Protein AF-A0A913X0H5-F1 (afdb_monomer)

Solvent-accessible surface area (backbone atoms only — not comparable to full-atom values): 12887 Å² total; per-residue (Å²): 115,72,69,66,54,52,55,53,52,55,50,32,61,74,69,66,65,51,93,81,59,61,54,68,61,54,45,56,58,45,51,66,63,73,57,63,93,50,81,89,41,48,48,81,41,85,42,91,67,83,72,67,56,70,40,61,47,50,17,65,57,67,75,43,95,51,80,89,69,48,78,73,48,76,41,74,76,52,60,90,87,47,98,60,83,48,73,51,74,41,69,47,58,87,86,41,72,91,66,69,78,59,96,88,66,84,85,89,80,89,66,66,54,57,67,67,62,42,49,58,52,58,75,69,53,78,94,66,76,67,46,84,45,38,27,35,46,32,34,54,44,80,43,84,49,100,90,45,79,42,83,43,77,41,73,30,71,81,48,74,58,60,41,25,57,53,55,38,46,28,61,75,44,84,82,80,64,82,80,49,71,69,55,52,58,52,50,61,74,68,57,90,60,101,66,86,78,80,79,82,127

Mean predicted aligned error: 11.55 Å

Nearest PDB structures (foldseek):
  1f20-assembly1_A  TM=9.651E-01  e=1.498E-10  Rattus norvegicus
  1tll-assembly1_A  TM=8.402E-01  e=9.574E-12  Rattus norvegicus
  1tll-assembly1_B  TM=8.506E-01  e=1.545E-11  Rattus norvegicus
  2iey-assembly1_A  TM=2.455E-01  e=1.998E+00  Mus musculus

Organism: Exaiptasia diaphana (NCBI:txid2652724)

Structure (mmCIF, N/CA/C/O backbone):
data_AF-A0A913X0H5-F1
#
_entry.id   AF-A0A913X0H5-F1
#
loop_
_atom_site.group_PDB
_atom_site.id
_atom_site.type_symbol
_atom_site.label_atom_id
_atom_site.label_alt_id
_atom_site.label_comp_id
_atom_site.label_asym_id
_atom_site.label_entity_id
_atom_site.label_seq_id
_atom_site.pdbx_PDB_ins_code
_atom_site.Cartn_x
_atom_site.Cartn_y
_atom_site.Cartn_z
_atom_site.occupancy
_atom_site.B_iso_or_equiv
_atom_site.auth_seq_id
_atom_site.auth_comp_id
_atom_site.auth_asym_id
_atom_site.auth_atom_id
_atom_site.pdbx_PDB_model_num
ATOM 1 N N . MET A 1 1 ? 33.039 -40.480 5.064 1.00 49.12 1 MET A N 1
ATOM 2 C CA . MET A 1 1 ? 32.889 -39.572 3.900 1.00 49.12 1 MET A CA 1
ATOM 3 C C . MET A 1 1 ? 31.691 -39.977 3.047 1.00 49.12 1 MET A C 1
ATOM 5 O O . MET A 1 1 ? 30.853 -39.124 2.819 1.00 49.12 1 MET A O 1
ATOM 9 N N . ALA A 1 2 ? 31.545 -41.258 2.682 1.00 49.03 2 ALA A N 1
ATOM 10 C CA . ALA A 1 2 ? 30.370 -41.772 1.961 1.00 49.03 2 ALA A CA 1
ATOM 11 C C . ALA A 1 2 ? 29.027 -41.565 2.701 1.00 49.03 2 ALA A C 1
ATOM 13 O O . ALA A 1 2 ? 28.036 -41.192 2.089 1.00 49.03 2 ALA A O 1
ATOM 14 N N . GLU A 1 3 ? 29.015 -41.713 4.026 1.00 47.03 3 GLU A N 1
ATOM 15 C CA . GLU A 1 3 ? 27.801 -41.604 4.855 1.00 47.03 3 GLU A CA 1
ATOM 16 C C . GLU A 1 3 ? 27.210 -40.179 4.891 1.00 47.03 3 GLU A C 1
ATOM 18 O O . GLU A 1 3 ? 26.001 -40.000 4.818 1.00 47.03 3 GLU A O 1
ATOM 23 N N . ARG A 1 4 ? 28.068 -39.148 4.855 1.00 43.19 4 ARG A N 1
ATOM 24 C CA . ARG A 1 4 ? 27.643 -37.734 4.819 1.00 43.19 4 ARG A CA 1
ATOM 25 C C . ARG A 1 4 ? 27.132 -37.288 3.444 1.00 43.19 4 ARG A C 1
ATOM 27 O O . ARG A 1 4 ? 26.407 -36.305 3.353 1.00 43.19 4 ARG A O 1
ATOM 34 N N . VAL A 1 5 ? 27.526 -37.985 2.375 1.00 56.19 5 VAL A N 1
ATOM 35 C CA . VAL A 1 5 ? 27.014 -37.733 1.015 1.00 56.19 5 VAL A CA 1
ATOM 36 C C . VAL A 1 5 ? 25.620 -38.350 0.858 1.00 56.19 5 VAL A C 1
ATOM 38 O O . VAL A 1 5 ? 24.754 -37.739 0.238 1.00 56.19 5 VAL A O 1
ATOM 41 N N . ALA A 1 6 ? 25.377 -39.505 1.487 1.00 56.38 6 ALA A N 1
ATOM 42 C CA . ALA A 1 6 ? 24.075 -40.168 1.485 1.00 56.38 6 ALA A CA 1
ATOM 43 C C . ALA A 1 6 ? 22.992 -39.362 2.229 1.00 56.38 6 ALA A C 1
ATOM 45 O O . ALA A 1 6 ? 21.881 -39.232 1.722 1.00 56.38 6 ALA A O 1
ATOM 46 N N . GLU A 1 7 ? 23.318 -38.755 3.376 1.00 57.16 7 GLU A N 1
ATOM 47 C CA . GLU A 1 7 ? 22.380 -37.882 4.107 1.00 57.16 7 GLU A CA 1
ATOM 48 C C . GLU A 1 7 ? 21.986 -36.628 3.309 1.00 57.16 7 GLU A C 1
ATOM 50 O O . GLU A 1 7 ? 20.839 -36.189 3.371 1.00 57.16 7 GLU A O 1
ATOM 55 N N . CYS A 1 8 ? 22.912 -36.070 2.522 1.00 57.19 8 CYS A N 1
ATOM 56 C CA . CYS A 1 8 ? 22.640 -34.897 1.688 1.00 57.19 8 CYS A CA 1
ATOM 57 C C . CYS A 1 8 ? 21.667 -35.231 0.542 1.00 57.19 8 CYS A C 1
ATOM 59 O O . CYS A 1 8 ? 20.720 -34.489 0.294 1.00 57.19 8 CYS A O 1
ATOM 61 N N . LE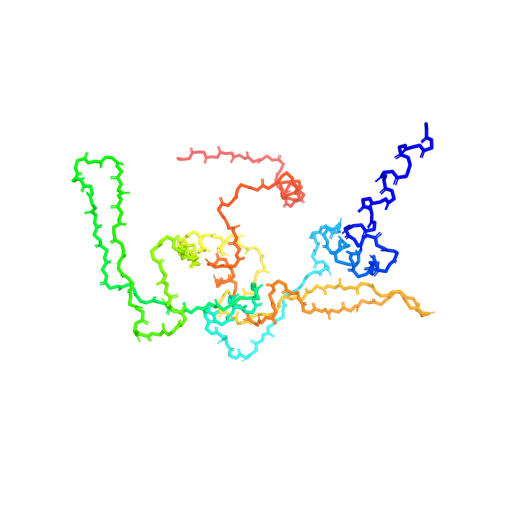U A 1 9 ? 21.851 -36.385 -0.107 1.00 61.94 9 LEU A N 1
ATOM 62 C CA . LEU A 1 9 ? 20.960 -36.865 -1.171 1.00 61.94 9 LEU A CA 1
ATOM 63 C C . LEU A 1 9 ? 19.548 -37.173 -0.648 1.00 61.94 9 LEU A C 1
ATOM 65 O O . LEU A 1 9 ? 18.567 -36.780 -1.277 1.00 61.94 9 LEU A O 1
ATOM 69 N N . ALA A 1 10 ? 19.442 -37.786 0.535 1.00 65.44 10 ALA A N 1
ATOM 70 C CA . ALA A 1 10 ? 18.158 -38.078 1.173 1.00 65.44 10 ALA A CA 1
ATOM 71 C C . ALA A 1 10 ? 17.377 -36.802 1.546 1.00 65.44 10 ALA A C 1
ATOM 73 O O . ALA A 1 10 ? 16.147 -36.766 1.446 1.00 65.44 10 ALA A O 1
ATOM 74 N N . ALA A 1 11 ? 18.078 -35.733 1.941 1.00 59.97 11 ALA A N 1
ATOM 75 C CA . ALA A 1 11 ? 17.462 -34.429 2.164 1.00 59.97 11 ALA A CA 1
ATOM 76 C C . ALA A 1 11 ? 16.948 -33.818 0.847 1.00 59.97 11 ALA A C 1
ATOM 78 O O . ALA A 1 11 ? 15.807 -33.362 0.800 1.00 59.97 11 ALA A O 1
ATOM 79 N N . CYS A 1 12 ? 17.731 -33.864 -0.236 1.00 60.84 12 CYS A N 1
ATOM 80 C CA . CYS A 1 12 ? 17.315 -33.339 -1.541 1.00 60.84 12 CYS A CA 1
ATOM 81 C C . CYS A 1 12 ? 16.062 -34.039 -2.098 1.00 60.84 12 CYS A C 1
ATOM 83 O O . CYS A 1 12 ? 15.166 -33.357 -2.592 1.00 60.84 12 CYS A O 1
ATOM 85 N N . GLU A 1 13 ? 15.946 -35.364 -1.952 1.00 64.81 13 GLU A N 1
ATOM 86 C CA . GLU A 1 13 ? 14.729 -36.106 -2.328 1.00 64.81 13 GLU A CA 1
ATOM 87 C C . GLU A 1 13 ? 13.528 -35.744 -1.440 1.00 64.81 13 GLU A C 1
ATOM 89 O O . GLU A 1 13 ? 12.424 -35.538 -1.942 1.00 64.81 13 GLU A O 1
ATOM 94 N N . THR A 1 14 ? 13.738 -35.587 -0.128 1.00 67.75 14 THR A N 1
ATOM 95 C CA . THR A 1 14 ? 12.667 -35.236 0.827 1.00 67.75 14 THR A CA 1
ATOM 96 C C . THR A 1 14 ? 12.080 -33.847 0.559 1.00 67.75 14 THR A C 1
ATOM 98 O O . THR A 1 14 ? 10.876 -33.642 0.707 1.00 67.75 14 THR A O 1
ATOM 101 N N . PHE A 1 15 ? 12.913 -32.893 0.137 1.00 59.28 15 PHE A N 1
ATOM 102 C CA . PHE A 1 15 ? 12.490 -31.532 -0.206 1.00 59.28 15 PHE A CA 1
ATOM 103 C C . PHE A 1 15 ? 12.129 -31.356 -1.691 1.00 59.28 15 PHE A C 1
ATOM 105 O O . PHE A 1 15 ? 11.882 -30.229 -2.116 1.00 59.28 15 PHE A O 1
ATOM 112 N N . CYS A 1 16 ? 12.076 -32.446 -2.473 1.00 60.16 16 CYS A N 1
ATOM 113 C CA . CYS A 1 16 ? 11.801 -32.418 -3.915 1.00 60.16 16 CYS A CA 1
ATOM 114 C C . CYS A 1 16 ? 12.710 -31.437 -4.681 1.00 60.16 16 CYS A C 1
ATOM 116 O O . CYS A 1 16 ? 12.286 -30.804 -5.647 1.00 60.16 16 CYS A O 1
ATOM 118 N N . ILE A 1 17 ? 13.970 -31.310 -4.257 1.00 58.25 17 ILE A N 1
ATOM 119 C CA . ILE A 1 17 ? 14.999 -30.532 -4.954 1.00 58.25 17 ILE A CA 1
ATOM 120 C C . ILE A 1 17 ? 15.548 -31.427 -6.076 1.00 58.25 17 ILE A C 1
ATOM 122 O O . ILE A 1 17 ? 16.686 -31.886 -6.034 1.00 58.25 17 ILE A O 1
ATOM 126 N N . GLY A 1 18 ? 14.681 -31.784 -7.024 1.00 49.88 18 GLY A N 1
ATOM 127 C CA . GLY A 1 18 ? 15.047 -32.500 -8.244 1.00 49.88 18 GLY A CA 1
ATOM 128 C C . GLY A 1 18 ? 15.519 -31.530 -9.326 1.00 49.88 18 GLY A C 1
ATOM 129 O O . GLY A 1 18 ? 15.191 -30.348 -9.285 1.00 49.88 18 GLY A O 1
ATOM 130 N N . GLU A 1 19 ? 16.249 -32.035 -10.322 1.00 52.59 19 GLU A N 1
ATOM 131 C CA . GLU A 1 19 ? 16.736 -31.284 -11.498 1.00 52.59 19 GLU A CA 1
ATOM 132 C C . GLU A 1 19 ? 15.620 -30.627 -12.347 1.00 52.59 19 GLU A C 1
ATOM 134 O O . GLU A 1 19 ? 15.920 -29.870 -13.264 1.00 52.59 19 GLU A O 1
ATOM 139 N N . ASP A 1 20 ? 14.347 -30.857 -12.004 1.00 52.50 20 ASP A N 1
ATOM 140 C CA . ASP A 1 20 ? 13.149 -30.274 -12.625 1.00 52.50 20 ASP A CA 1
ATOM 141 C C . ASP A 1 20 ? 12.659 -28.976 -11.952 1.00 52.50 20 ASP A C 1
ATOM 143 O O . ASP A 1 20 ? 11.541 -28.516 -12.203 1.00 52.50 20 ASP A O 1
ATOM 147 N N . VAL A 1 21 ? 13.465 -28.330 -11.101 1.00 54.72 21 VAL A N 1
ATOM 148 C CA . VAL A 1 21 ? 13.229 -26.903 -10.845 1.00 54.72 21 VAL A CA 1
ATOM 149 C C . VAL A 1 21 ? 13.538 -26.191 -12.154 1.00 54.72 21 VAL A C 1
ATOM 151 O O . VAL A 1 21 ? 14.669 -26.262 -12.625 1.00 54.72 21 VAL A O 1
ATOM 154 N N . ASN A 1 22 ? 12.551 -25.517 -12.753 1.00 55.19 22 ASN A N 1
ATOM 155 C CA . ASN A 1 22 ? 12.763 -24.646 -13.908 1.00 55.19 22 ASN A CA 1
ATOM 156 C C . ASN A 1 22 ? 13.639 -23.456 -13.481 1.00 55.19 22 ASN A C 1
ATOM 158 O O . ASN A 1 22 ? 13.164 -22.339 -13.266 1.00 55.19 22 ASN A O 1
ATOM 162 N N . THR A 1 23 ? 14.930 -23.721 -13.299 1.00 51.72 23 THR A N 1
ATOM 163 C CA . THR A 1 23 ? 15.953 -22.764 -12.894 1.00 51.72 23 THR A CA 1
ATOM 164 C C . THR A 1 23 ? 16.028 -21.638 -13.899 1.00 51.72 23 THR A C 1
ATOM 166 O O . THR A 1 23 ? 16.300 -20.529 -13.493 1.00 51.72 23 THR A O 1
ATOM 169 N N . ALA A 1 24 ? 15.664 -21.858 -15.165 1.00 53.62 24 ALA A N 1
ATOM 170 C CA . ALA A 1 24 ? 15.574 -20.797 -16.160 1.00 53.62 24 ALA A CA 1
ATOM 171 C C . ALA A 1 24 ? 14.436 -19.788 -15.884 1.00 53.62 24 ALA A C 1
ATOM 173 O O . ALA A 1 24 ? 14.611 -18.599 -16.137 1.00 53.62 24 ALA A O 1
ATOM 174 N N . GLU A 1 25 ? 13.282 -20.212 -15.352 1.00 52.94 25 GLU A N 1
ATOM 175 C CA . GLU A 1 25 ? 12.212 -19.288 -14.920 1.00 52.94 25 GLU A CA 1
ATOM 176 C C . GLU A 1 25 ? 12.525 -18.626 -13.573 1.00 52.94 25 GLU A C 1
ATOM 178 O O . GLU A 1 25 ? 12.226 -17.441 -13.380 1.00 52.94 25 GLU A O 1
ATOM 183 N N . ALA A 1 26 ? 13.157 -19.363 -12.656 1.00 46.34 26 ALA A N 1
ATOM 184 C CA . ALA A 1 26 ? 13.640 -18.817 -11.392 1.00 46.34 26 ALA A CA 1
ATOM 185 C C . ALA A 1 26 ? 14.776 -17.800 -11.616 1.00 46.34 26 ALA A C 1
ATOM 187 O O . ALA A 1 26 ? 14.731 -16.714 -11.048 1.00 46.34 26 ALA A O 1
ATOM 188 N N . ASP A 1 27 ? 15.721 -18.090 -12.511 1.00 46.41 27 ASP A N 1
ATOM 189 C CA . ASP A 1 27 ? 16.824 -17.211 -12.910 1.00 46.41 27 ASP A CA 1
ATOM 190 C C . ASP A 1 27 ? 16.313 -16.016 -13.704 1.00 46.41 27 ASP A C 1
ATOM 192 O O . ASP A 1 27 ? 16.718 -14.900 -13.416 1.00 46.41 27 ASP A O 1
ATOM 196 N N . ALA A 1 28 ? 15.341 -16.180 -14.609 1.00 51.88 28 ALA A N 1
ATOM 197 C CA . ALA A 1 28 ? 14.706 -15.034 -15.265 1.00 51.88 28 ALA A CA 1
ATOM 198 C C . ALA A 1 28 ? 13.983 -14.120 -14.257 1.00 51.88 28 ALA A C 1
ATOM 200 O O . ALA A 1 28 ? 13.957 -12.900 -14.430 1.00 51.88 28 ALA A O 1
ATOM 201 N N . SER A 1 29 ? 13.421 -14.693 -13.188 1.00 45.56 29 SER A N 1
ATOM 202 C CA . SER A 1 29 ? 12.832 -13.927 -12.084 1.00 45.56 29 SER A CA 1
ATOM 203 C C . SER A 1 29 ? 13.90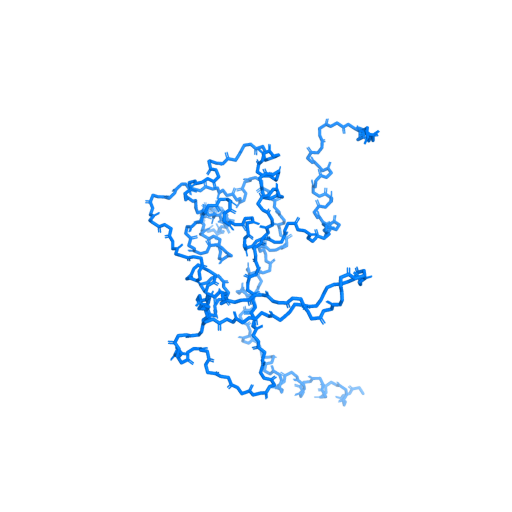8 -13.250 -11.223 1.00 45.56 29 SER A C 1
ATOM 205 O O . SER A 1 29 ? 13.714 -12.115 -10.792 1.00 45.56 29 SER A O 1
ATOM 207 N N . LEU A 1 30 ? 15.069 -13.882 -11.024 1.00 43.94 30 LEU A N 1
ATOM 208 C CA . LEU A 1 30 ? 16.219 -13.317 -10.308 1.00 43.94 30 LEU A CA 1
ATOM 209 C C . LEU A 1 30 ? 16.975 -12.258 -11.134 1.00 43.94 30 LEU A C 1
ATOM 211 O O . LEU A 1 30 ? 17.469 -11.288 -10.561 1.00 43.94 30 LEU A O 1
ATOM 215 N N . ASP A 1 31 ? 16.993 -12.362 -12.463 1.00 47.00 31 ASP A N 1
ATOM 216 C CA . ASP A 1 31 ? 17.608 -11.403 -13.395 1.00 47.00 31 ASP A CA 1
ATOM 217 C C . ASP A 1 31 ? 16.895 -10.045 -13.407 1.00 47.00 31 ASP A C 1
ATOM 219 O O . ASP A 1 31 ? 17.512 -8.997 -13.641 1.00 47.00 31 ASP A O 1
ATOM 223 N N . THR A 1 32 ? 15.599 -10.030 -13.077 1.00 45.75 32 THR A N 1
ATOM 224 C CA . THR A 1 32 ? 14.864 -8.773 -12.868 1.00 45.75 32 THR A CA 1
ATOM 225 C C . THR A 1 32 ? 15.282 -8.044 -11.586 1.00 45.75 32 THR A C 1
ATOM 227 O O . THR A 1 32 ? 15.110 -6.829 -11.497 1.00 45.75 32 THR A O 1
ATOM 230 N N . ILE A 1 33 ? 15.880 -8.751 -10.617 1.00 41.81 33 ILE A N 1
ATOM 231 C CA . ILE A 1 33 ? 16.372 -8.187 -9.349 1.00 41.81 33 ILE A CA 1
ATOM 232 C C . ILE A 1 33 ? 17.887 -7.922 -9.407 1.00 41.81 33 ILE A C 1
ATOM 234 O O . ILE A 1 33 ? 18.356 -6.940 -8.830 1.00 41.81 33 ILE A O 1
ATOM 238 N N . SER A 1 34 ? 18.657 -8.752 -10.124 1.00 44.88 34 SER A N 1
ATOM 239 C CA . SER A 1 34 ? 20.123 -8.637 -10.238 1.00 44.88 34 SER A CA 1
ATOM 240 C C . SER A 1 34 ? 20.560 -7.377 -10.987 1.00 44.88 34 SER A C 1
ATOM 242 O O . SER A 1 34 ? 21.647 -6.840 -10.764 1.00 44.88 34 SER A O 1
ATOM 244 N N . SER A 1 35 ? 19.691 -6.867 -11.854 1.00 53.56 35 SER A N 1
ATOM 245 C CA . SER A 1 35 ? 20.003 -5.779 -12.757 1.00 53.56 35 SER A CA 1
ATOM 246 C C . SER A 1 35 ? 19.169 -4.554 -12.367 1.00 53.56 35 SER A C 1
ATOM 248 O O . SER A 1 35 ? 18.134 -4.281 -12.964 1.00 53.56 35 SER A O 1
ATOM 250 N N . GLY A 1 36 ? 19.616 -3.851 -11.317 1.00 66.88 36 GLY A N 1
ATOM 251 C CA . GLY A 1 36 ? 18.925 -2.727 -10.663 1.00 66.88 36 GLY A CA 1
ATOM 252 C C . GLY A 1 36 ? 18.294 -1.667 -11.586 1.00 66.88 36 GLY A C 1
ATOM 253 O O . GLY A 1 36 ? 18.448 -1.678 -12.808 1.00 66.88 36 GLY A O 1
ATOM 254 N N . TRP A 1 37 ? 17.546 -0.734 -10.991 1.00 78.06 37 TRP A N 1
ATOM 255 C CA . TRP A 1 37 ? 16.793 0.276 -11.742 1.00 78.06 37 TRP A CA 1
ATOM 256 C C . TRP A 1 37 ? 17.684 1.077 -12.707 1.00 78.06 37 TRP A C 1
ATOM 258 O O . TRP A 1 37 ? 18.766 1.533 -12.335 1.00 78.06 37 TRP A O 1
ATOM 268 N N . SER A 1 38 ? 17.208 1.274 -13.938 1.00 78.50 38 SER A N 1
ATOM 269 C CA . SER A 1 38 ? 17.758 2.250 -14.881 1.00 78.50 38 SER A CA 1
ATOM 270 C C . SER A 1 38 ? 16.632 2.890 -15.704 1.00 78.50 38 SER A C 1
ATOM 272 O O . SER A 1 38 ? 15.607 2.231 -15.928 1.00 78.50 38 SER A O 1
ATOM 274 N N . PRO A 1 39 ? 16.806 4.134 -16.197 1.00 79.81 39 PRO A N 1
ATOM 275 C CA . PRO A 1 39 ? 15.762 4.841 -16.946 1.00 79.81 39 PRO A CA 1
ATOM 276 C C . PRO A 1 39 ? 15.316 4.093 -18.205 1.00 79.81 39 PRO A C 1
ATOM 278 O O . PRO A 1 39 ? 14.166 4.164 -18.616 1.00 79.81 39 PRO A O 1
ATOM 281 N N . GLU A 1 40 ? 16.222 3.332 -18.817 1.00 85.06 40 GLU A N 1
ATOM 282 C CA . GLU A 1 40 ? 15.931 2.606 -20.049 1.00 85.06 40 GLU A CA 1
ATOM 283 C C . GLU A 1 40 ? 15.165 1.302 -19.817 1.00 85.06 40 GLU A C 1
ATOM 285 O O . GLU A 1 40 ? 14.626 0.744 -20.772 1.00 85.06 40 GLU A O 1
ATOM 290 N N . LYS A 1 41 ? 15.125 0.788 -18.583 1.00 89.00 41 LYS A N 1
ATOM 291 C CA . LYS A 1 41 ? 14.505 -0.505 -18.272 1.00 89.00 41 LYS A CA 1
ATOM 292 C C . LYS A 1 41 ? 13.048 -0.414 -17.873 1.00 89.00 41 LYS A C 1
ATOM 294 O O . LYS A 1 41 ? 12.354 -1.421 -17.954 1.00 89.00 41 LYS A O 1
ATOM 299 N N . TYR A 1 42 ? 12.592 0.752 -17.437 1.00 90.62 42 TYR A N 1
ATOM 300 C CA . TYR A 1 42 ? 11.250 0.938 -16.906 1.00 90.62 42 TYR A CA 1
ATOM 301 C C . TYR A 1 42 ? 10.594 2.138 -17.562 1.00 90.62 42 TYR A C 1
ATOM 303 O O . TYR A 1 42 ? 11.247 3.145 -17.816 1.00 90.62 42 TYR A O 1
ATOM 311 N N . ARG A 1 43 ? 9.291 2.045 -17.814 1.00 91.62 43 ARG A N 1
ATOM 312 C CA . ARG A 1 43 ? 8.514 3.181 -18.310 1.00 91.62 43 ARG A CA 1
ATOM 313 C C . ARG A 1 43 ? 7.097 3.174 -17.767 1.00 91.62 43 ARG A C 1
ATOM 315 O O . ARG A 1 43 ? 6.545 2.118 -17.453 1.00 91.62 43 ARG A O 1
ATOM 322 N N . PHE A 1 44 ? 6.513 4.364 -17.724 1.00 93.06 44 PHE A N 1
ATOM 323 C CA . PHE A 1 44 ? 5.084 4.551 -17.534 1.00 93.06 44 PHE A CA 1
ATOM 324 C C . PHE A 1 44 ? 4.400 4.649 -18.895 1.00 93.06 44 PHE A C 1
ATOM 326 O O . PHE A 1 44 ? 4.883 5.346 -19.786 1.00 93.06 44 PHE A O 1
ATOM 333 N N . THR A 1 45 ? 3.270 3.969 -19.039 1.00 93.69 45 THR A N 1
ATOM 334 C CA . THR A 1 45 ? 2.372 4.114 -20.189 1.00 93.69 45 THR A CA 1
ATOM 335 C C . THR A 1 45 ? 1.011 4.549 -19.670 1.00 93.69 45 THR A C 1
ATOM 337 O O . THR A 1 45 ? 0.524 3.968 -18.702 1.00 93.69 45 THR A O 1
ATOM 340 N N . GLN A 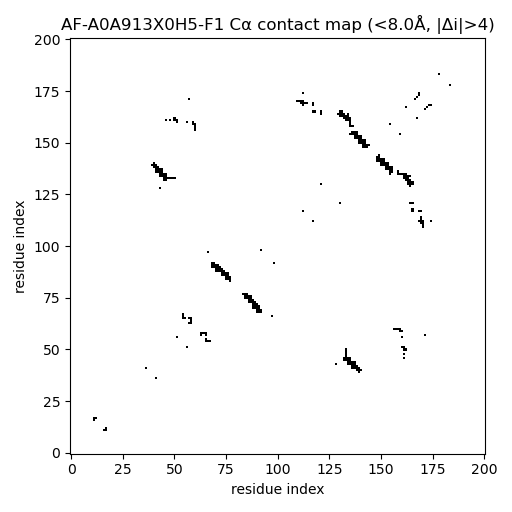1 46 ? 0.416 5.579 -20.273 1.00 92.88 46 GLN A N 1
ATOM 341 C CA . GLN A 1 46 ? -0.938 6.005 -19.922 1.00 92.88 46 GLN A CA 1
ATOM 342 C C . GLN A 1 46 ? -1.943 4.921 -20.301 1.00 92.88 46 GLN A C 1
ATOM 344 O O . GLN A 1 46 ? -1.809 4.278 -21.344 1.00 92.88 46 GLN A O 1
ATOM 349 N N . ASP A 1 47 ? -2.941 4.732 -19.451 1.00 90.31 47 ASP A N 1
ATOM 350 C CA . ASP A 1 47 ? -4.024 3.792 -19.684 1.00 90.31 47 ASP A CA 1
ATOM 351 C C . ASP A 1 47 ? -5.359 4.503 -19.425 1.00 90.31 47 ASP A C 1
ATOM 353 O O . ASP A 1 47 ? -5.528 5.183 -18.419 1.00 90.31 47 ASP A O 1
ATOM 357 N N . GLU A 1 48 ? -6.299 4.399 -20.362 1.00 86.44 48 GLU A N 1
ATOM 358 C CA . GLU A 1 48 ? -7.609 5.063 -20.256 1.00 86.44 48 GLU A CA 1
ATOM 359 C C . GLU A 1 48 ? -8.677 4.160 -19.620 1.00 86.44 48 GLU A C 1
ATOM 361 O O . GLU A 1 48 ? -9.852 4.530 -19.536 1.00 86.44 48 GLU A O 1
ATOM 366 N N . SER A 1 49 ? -8.311 2.947 -19.197 1.00 86.56 49 SER A N 1
ATOM 367 C CA . SER A 1 49 ? -9.262 2.039 -18.572 1.00 86.56 49 SER A CA 1
ATOM 368 C C . SER A 1 49 ? -9.644 2.497 -17.168 1.00 86.56 49 SER A C 1
ATOM 370 O O . SER A 1 49 ? -8.941 3.241 -16.481 1.00 86.56 49 SER A O 1
ATOM 372 N N . GLN A 1 50 ? -10.812 2.036 -16.728 1.00 86.12 50 GLN A N 1
ATOM 373 C CA . GLN A 1 50 ? -11.291 2.338 -15.390 1.00 86.12 50 GLN A CA 1
ATOM 374 C C . GLN A 1 50 ? -10.417 1.656 -14.336 1.00 86.12 50 GLN A C 1
ATOM 376 O O . GLN A 1 50 ? -10.180 0.446 -14.383 1.00 86.12 50 GLN A O 1
ATOM 381 N N . LEU A 1 51 ? -9.992 2.443 -13.347 1.00 90.31 51 LEU A N 1
ATOM 382 C CA . LEU A 1 51 ? -9.304 1.934 -12.168 1.00 90.31 51 LEU A CA 1
ATOM 383 C C . LEU A 1 51 ? -10.206 0.954 -11.418 1.00 90.31 51 LEU A C 1
ATOM 385 O O . LEU A 1 51 ? -11.389 1.215 -11.188 1.00 90.31 51 LEU A O 1
ATOM 389 N N . LYS A 1 52 ? -9.623 -0.170 -11.003 1.00 89.38 52 LYS A N 1
ATOM 390 C CA . LYS A 1 52 ? -10.284 -1.097 -10.082 1.00 89.38 52 LYS A CA 1
ATOM 391 C C . LYS A 1 52 ? -10.359 -0.480 -8.688 1.00 89.38 52 LYS A C 1
ATOM 393 O O . LYS A 1 52 ? -9.532 0.358 -8.329 1.00 89.38 52 LYS A O 1
ATOM 398 N N . ASP A 1 53 ? -11.315 -0.934 -7.881 1.00 91.62 53 ASP A N 1
ATOM 399 C CA . ASP A 1 53 ? -11.339 -0.574 -6.467 1.00 91.62 53 ASP A CA 1
ATOM 400 C C . ASP A 1 53 ? -10.079 -1.088 -5.743 1.00 91.62 53 ASP A C 1
ATOM 402 O O . ASP A 1 53 ? -9.435 -2.054 -6.170 1.00 91.62 53 ASP A O 1
ATOM 406 N N . ALA A 1 54 ? -9.732 -0.441 -4.629 1.00 90.81 54 ALA A N 1
ATOM 407 C CA . ALA A 1 54 ? -8.504 -0.726 -3.893 1.00 90.81 54 ALA A CA 1
ATOM 408 C C . ALA A 1 54 ? -8.412 -2.186 -3.412 1.00 90.81 54 ALA A C 1
ATOM 410 O O . ALA A 1 54 ? -7.335 -2.778 -3.462 1.00 90.81 54 ALA A O 1
ATOM 411 N N . CYS A 1 55 ? -9.524 -2.792 -2.975 1.00 92.62 55 CYS A N 1
ATOM 412 C CA . CYS A 1 55 ? -9.519 -4.171 -2.480 1.00 92.62 55 CYS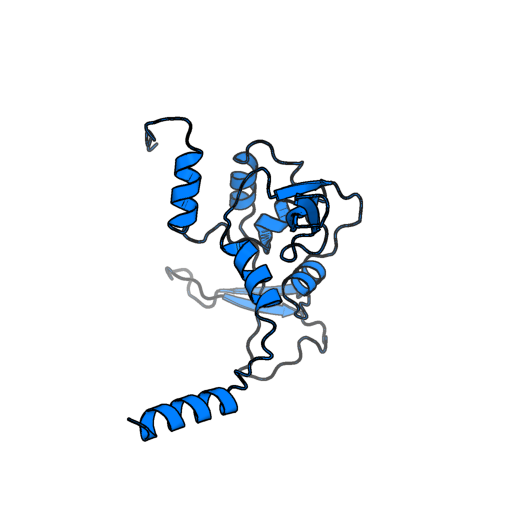 A CA 1
ATOM 413 C C . CYS A 1 55 ? -9.289 -5.156 -3.626 1.00 92.62 55 CYS A C 1
ATOM 415 O O . CYS A 1 55 ? -8.441 -6.039 -3.503 1.00 92.62 55 CYS A O 1
ATOM 417 N N . SER A 1 56 ? -9.953 -4.964 -4.766 1.00 92.38 56 SER A N 1
ATOM 418 C CA . SER A 1 56 ? -9.712 -5.767 -5.969 1.00 92.38 56 SER A CA 1
ATOM 419 C C . SER A 1 56 ? -8.278 -5.623 -6.482 1.00 92.38 56 SER A C 1
ATOM 421 O O . SER A 1 56 ? -7.657 -6.618 -6.852 1.00 92.38 56 SER A O 1
ATOM 423 N N . ASN A 1 57 ? -7.721 -4.408 -6.497 1.00 91.50 57 ASN A N 1
ATOM 424 C CA . ASN A 1 57 ? -6.346 -4.178 -6.949 1.00 91.50 57 ASN A CA 1
ATOM 425 C C . ASN A 1 57 ? -5.321 -4.865 -6.030 1.00 91.50 57 ASN A C 1
ATOM 427 O O . ASN A 1 57 ? -4.471 -5.635 -6.494 1.00 91.50 57 ASN A O 1
ATOM 431 N N . LEU A 1 58 ? -5.444 -4.658 -4.716 1.00 92.06 58 LEU A N 1
ATOM 432 C CA . LEU A 1 58 ? -4.607 -5.334 -3.728 1.00 92.06 58 LEU A CA 1
ATOM 433 C C . LEU A 1 58 ? -4.774 -6.858 -3.811 1.00 92.06 58 LEU A C 1
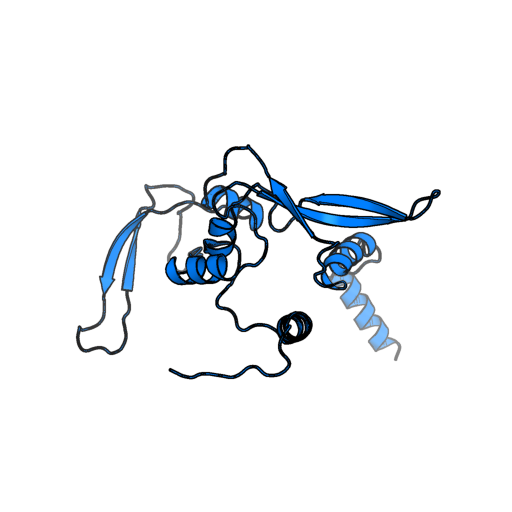ATOM 435 O O . LEU A 1 58 ? -3.782 -7.576 -3.701 1.00 92.06 58 LEU A O 1
ATOM 439 N N . SER A 1 59 ? -5.990 -7.358 -4.062 1.00 92.88 59 SER A N 1
ATOM 440 C CA . SER A 1 59 ? -6.253 -8.799 -4.169 1.00 92.88 59 SER A CA 1
ATOM 441 C C . SER A 1 59 ? -5.468 -9.428 -5.313 1.00 92.88 59 SER A C 1
ATOM 443 O O . SER A 1 59 ? -4.830 -10.463 -5.129 1.00 92.88 59 SER A O 1
ATOM 445 N N . VAL A 1 60 ? -5.458 -8.771 -6.480 1.00 91.00 60 VAL A N 1
ATOM 446 C CA . VAL A 1 60 ? -4.676 -9.217 -7.642 1.00 91.00 60 VAL A CA 1
ATOM 447 C C . VAL A 1 60 ? -3.178 -9.122 -7.347 1.00 91.00 60 VAL A C 1
ATOM 449 O O . VAL A 1 60 ? -2.452 -10.082 -7.579 1.00 91.00 60 VAL A O 1
ATOM 452 N N . SER A 1 61 ? -2.718 -7.997 -6.795 1.00 88.56 61 SER A N 1
ATOM 453 C CA . SER A 1 61 ? -1.292 -7.761 -6.520 1.00 88.56 61 SER A CA 1
ATOM 454 C C . SER A 1 61 ? -0.708 -8.724 -5.476 1.00 88.56 61 SER A C 1
ATOM 456 O O . SER A 1 61 ? 0.460 -9.094 -5.562 1.00 88.56 61 SER A O 1
ATOM 458 N N . HIS A 1 62 ? -1.506 -9.140 -4.489 1.00 89.75 62 HIS A N 1
ATOM 459 C CA . HIS A 1 62 ? -1.075 -10.039 -3.414 1.00 89.75 62 HIS A CA 1
ATOM 460 C C . HIS A 1 62 ? -1.517 -11.493 -3.599 1.00 89.75 62 HIS A C 1
ATOM 462 O O . HIS A 1 62 ? -1.159 -12.327 -2.767 1.00 89.75 62 HIS A O 1
ATOM 468 N N . ASN A 1 63 ? -2.287 -11.793 -4.651 1.00 90.81 63 ASN A N 1
ATOM 469 C CA . ASN A 1 63 ? -2.920 -13.091 -4.888 1.00 90.81 63 ASN A CA 1
ATOM 470 C C . ASN A 1 63 ? -3.664 -13.623 -3.643 1.00 90.81 63 ASN A C 1
ATOM 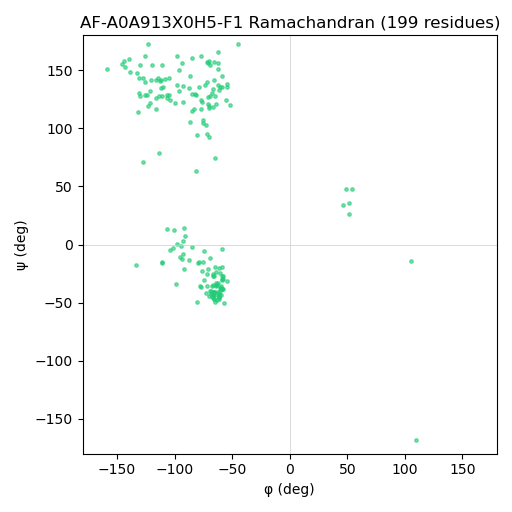472 O O . ASN A 1 63 ? -3.461 -14.755 -3.202 1.00 90.81 63 ASN A O 1
ATOM 476 N N . LYS A 1 64 ? -4.477 -12.759 -3.021 1.00 91.44 64 LYS A N 1
ATOM 477 C CA . LYS A 1 64 ? -5.250 -13.045 -1.799 1.00 91.44 64 LYS A CA 1
ATOM 478 C C . LYS A 1 64 ? -6.647 -12.450 -1.909 1.00 91.44 64 LYS A C 1
ATOM 480 O O . LYS A 1 64 ? -6.801 -11.395 -2.508 1.00 91.44 64 LYS A O 1
ATOM 485 N N . SER A 1 65 ? -7.642 -13.083 -1.286 1.00 91.31 65 SER A N 1
ATOM 486 C CA . SER A 1 65 ? -8.963 -12.462 -1.126 1.00 91.31 65 SER A CA 1
ATOM 487 C C . SER A 1 65 ? -8.859 -11.313 -0.125 1.00 91.31 65 SER A C 1
ATOM 489 O O . SER A 1 65 ? -8.482 -11.530 1.029 1.00 91.31 65 SER A O 1
ATOM 491 N N . ILE A 1 66 ? -9.133 -10.089 -0.574 1.00 93.50 66 ILE A N 1
ATOM 492 C CA . ILE A 1 66 ? -9.174 -8.897 0.273 1.00 93.50 66 ILE A CA 1
ATOM 493 C C . ILE A 1 66 ? -10.560 -8.293 0.151 1.00 93.50 66 ILE A C 1
ATOM 495 O O . ILE A 1 66 ? -10.995 -7.908 -0.933 1.00 93.50 66 ILE A O 1
ATOM 499 N N . VAL A 1 67 ? -11.231 -8.183 1.291 1.00 92.44 67 VAL A N 1
ATOM 500 C CA . VAL A 1 67 ? -12.597 -7.680 1.386 1.00 92.44 67 VAL A CA 1
ATOM 501 C C . VAL A 1 67 ? -12.634 -6.342 2.123 1.00 92.44 67 VAL A C 1
ATOM 503 O O . VAL A 1 67 ? -11.903 -6.152 3.102 1.00 92.44 67 VAL A O 1
ATOM 506 N N . PRO A 1 68 ? -13.468 -5.388 1.677 1.00 93.25 68 PRO A N 1
ATOM 507 C CA . PRO A 1 68 ? -13.632 -4.126 2.380 1.00 93.25 68 PRO A CA 1
ATOM 508 C C . PRO A 1 68 ? -14.410 -4.335 3.685 1.00 93.25 68 PRO A C 1
ATOM 510 O O . PRO A 1 68 ? -15.406 -5.052 3.720 1.00 93.25 68 PRO A O 1
ATOM 513 N N . ALA A 1 69 ? -13.992 -3.647 4.748 1.00 93.69 69 ALA A N 1
ATOM 514 C CA . ALA A 1 69 ? -14.710 -3.581 6.021 1.00 93.69 69 ALA A CA 1
ATOM 515 C C . ALA A 1 69 ? -14.906 -2.121 6.438 1.00 93.69 69 ALA A C 1
ATOM 517 O O . ALA A 1 69 ? -14.017 -1.283 6.251 1.00 93.69 69 ALA A O 1
ATOM 518 N N . LYS A 1 70 ? -16.053 -1.804 7.044 1.00 94.69 70 LYS A N 1
ATOM 519 C CA . LYS A 1 70 ? -16.339 -0.456 7.555 1.00 94.69 70 LYS A CA 1
ATOM 520 C C . LYS A 1 70 ? -16.066 -0.389 9.054 1.00 94.69 70 LYS A C 1
ATOM 522 O O . LYS A 1 70 ? -16.457 -1.272 9.803 1.00 94.69 70 LYS A O 1
ATOM 527 N N . VAL A 1 71 ? -15.434 0.683 9.525 1.00 96.81 71 VAL A N 1
ATOM 528 C CA . VAL A 1 71 ? -15.277 0.914 10.969 1.00 96.81 71 VAL A CA 1
ATOM 529 C C . VAL A 1 71 ? -16.605 1.401 11.557 1.00 96.81 71 VAL A C 1
ATOM 531 O O . VAL A 1 71 ? -17.134 2.424 11.129 1.00 96.81 71 VAL A O 1
ATOM 534 N N . ILE A 1 72 ? -17.128 0.684 12.554 1.00 97.38 72 ILE A N 1
ATOM 535 C CA . ILE A 1 72 ? -18.332 1.056 13.316 1.00 97.38 72 ILE A CA 1
ATOM 536 C C . ILE A 1 72 ? -17.976 2.083 14.388 1.00 97.38 72 ILE A C 1
ATOM 538 O O . ILE A 1 72 ? -18.651 3.095 14.553 1.00 97.38 72 ILE A O 1
ATOM 542 N N . SER A 1 73 ? -16.929 1.797 15.164 1.00 98.12 73 SER A N 1
ATOM 543 C CA . SER A 1 73 ? -16.526 2.642 16.285 1.00 98.12 73 SER A CA 1
ATOM 544 C C . SER A 1 73 ? -15.074 2.414 16.665 1.00 98.12 73 SER A C 1
ATOM 546 O O . SER A 1 73 ? -14.575 1.291 16.573 1.00 98.12 73 SER A O 1
ATOM 548 N N . VAL A 1 74 ? -14.453 3.458 17.206 1.00 98.12 74 VAL A N 1
ATOM 549 C CA . VAL A 1 74 ? -13.120 3.418 17.805 1.00 98.12 74 VAL A CA 1
ATOM 550 C C . VAL A 1 74 ? -13.222 3.964 19.225 1.00 98.12 74 VAL A C 1
ATOM 552 O O . VAL A 1 74 ? -13.778 5.040 19.431 1.00 98.12 74 VAL A O 1
ATOM 555 N N . LYS A 1 75 ? -12.706 3.228 20.213 1.00 98.06 75 LYS A N 1
ATOM 556 C CA . LYS A 1 75 ? -12.717 3.635 21.625 1.00 98.06 75 LYS A CA 1
ATOM 557 C C . LYS A 1 75 ? -11.324 3.501 22.230 1.00 98.06 75 LYS A C 1
ATOM 559 O O . LYS A 1 75 ? -10.746 2.421 22.176 1.00 98.06 75 LYS A O 1
ATOM 564 N N . ASN A 1 76 ? -10.816 4.562 22.859 1.00 97.88 76 ASN A N 1
ATOM 565 C CA . ASN A 1 76 ? -9.608 4.462 23.679 1.00 97.88 76 ASN A CA 1
ATOM 566 C C . ASN A 1 76 ? -9.920 3.684 24.966 1.00 97.88 76 ASN A C 1
ATOM 568 O O . ASN A 1 76 ? -10.885 3.990 25.669 1.00 97.88 76 ASN A O 1
ATOM 572 N N . LEU A 1 77 ? -9.126 2.652 25.239 1.00 98.12 77 LEU A N 1
ATOM 573 C CA . LEU A 1 77 ? -9.233 1.821 26.436 1.00 98.12 77 LEU A CA 1
ATOM 574 C C . LEU A 1 77 ? -8.340 2.315 27.582 1.00 98.12 77 LEU A C 1
ATOM 576 O O . LEU A 1 77 ? -8.433 1.789 28.688 1.00 98.12 77 LEU A O 1
ATOM 580 N N . GLN A 1 78 ? -7.473 3.297 27.327 1.00 97.62 78 GLN A N 1
ATOM 581 C CA . GLN A 1 78 ? -6.574 3.882 28.321 1.00 97.62 78 GLN A CA 1
ATOM 582 C C . GLN A 1 78 ? -7.134 5.190 28.896 1.00 97.62 78 GLN A C 1
ATOM 584 O O . GLN A 1 78 ? -8.030 5.808 28.318 1.00 97.62 78 GLN A O 1
ATOM 589 N N . SER A 1 79 ? -6.601 5.610 30.048 1.00 96.44 79 SER A N 1
ATOM 590 C CA . SER A 1 79 ? -6.919 6.912 30.639 1.00 96.44 79 SER A CA 1
ATOM 591 C C . SER A 1 79 ? -6.403 8.061 29.769 1.00 96.44 79 SER A C 1
ATOM 593 O O . SER A 1 79 ? -5.449 7.899 29.007 1.00 96.44 79 SER A O 1
ATOM 595 N N . SER A 1 80 ? -7.011 9.240 29.920 1.00 94.44 80 SER A N 1
ATOM 596 C CA . SER A 1 80 ? -6.564 10.479 29.266 1.00 94.44 80 SER A CA 1
ATOM 597 C C . SER A 1 80 ? -5.132 10.865 29.628 1.00 94.44 80 SER A C 1
ATOM 599 O O . SER A 1 80 ? -4.443 11.471 28.818 1.00 94.44 80 SER A O 1
ATOM 601 N N . ASP A 1 81 ? -4.690 10.490 30.826 1.00 96.00 81 ASP A N 1
ATOM 602 C CA . ASP A 1 81 ? -3.372 10.850 31.357 1.00 96.00 81 ASP A CA 1
ATOM 603 C C . ASP A 1 81 ? -2.272 9.886 30.883 1.00 96.00 81 ASP A C 1
ATOM 605 O O . ASP A 1 81 ? -1.101 10.040 31.229 1.00 96.00 81 ASP A O 1
ATOM 609 N N . SER A 1 82 ? -2.633 8.850 30.119 1.00 96.81 82 SER A N 1
ATOM 610 C CA . SER A 1 82 ? -1.664 7.900 29.587 1.00 96.81 82 SER A CA 1
ATOM 611 C C . SER A 1 82 ? -0.857 8.520 28.446 1.00 96.81 82 SER A C 1
ATOM 613 O O . SER A 1 82 ? -1.403 9.138 27.538 1.00 96.81 82 SER A O 1
ATOM 615 N N . SER A 1 83 ? 0.455 8.274 28.435 1.00 97.06 83 SER A N 1
ATOM 616 C CA . SER A 1 83 ? 1.339 8.650 27.322 1.00 97.06 83 SER A CA 1
ATOM 617 C C . SER A 1 83 ? 1.184 7.758 26.083 1.00 97.06 83 SER A C 1
ATOM 619 O O . SER A 1 83 ? 1.810 8.008 25.054 1.00 97.06 83 SER A O 1
ATOM 621 N N . ARG A 1 84 ? 0.383 6.692 26.178 1.00 96.56 84 ARG A N 1
ATOM 622 C CA . ARG A 1 84 ? 0.102 5.734 25.104 1.00 96.56 84 ARG A CA 1
ATOM 623 C C . ARG A 1 84 ? -1.407 5.624 24.899 1.00 96.56 84 ARG A C 1
ATOM 625 O O . ARG A 1 84 ? -2.188 5.985 25.775 1.00 96.56 84 ARG A O 1
ATOM 632 N N . ALA A 1 85 ? -1.800 5.097 23.743 1.00 96.56 85 ALA A N 1
ATOM 633 C CA . ALA A 1 85 ? -3.185 4.752 23.458 1.00 96.56 85 ALA A CA 1
ATOM 634 C C . ALA A 1 85 ? -3.303 3.288 23.013 1.00 96.56 85 ALA A C 1
ATOM 636 O O . ALA A 1 85 ? -2.505 2.807 22.206 1.00 96.56 85 ALA A O 1
ATOM 637 N N . THR A 1 86 ? -4.350 2.618 23.494 1.00 97.88 86 THR A N 1
ATOM 638 C CA . THR A 1 86 ? -4.789 1.297 23.032 1.00 97.88 86 THR A CA 1
ATOM 639 C C . THR A 1 86 ? -6.235 1.437 22.598 1.00 97.88 86 THR A C 1
ATOM 641 O O . THR A 1 86 ? -7.097 1.802 23.400 1.00 97.88 86 THR A O 1
ATOM 644 N N . LEU A 1 87 ? -6.503 1.168 21.325 1.00 97.81 87 LEU A N 1
ATOM 645 C CA . LEU A 1 87 ? -7.808 1.406 20.722 1.00 97.81 87 LEU A CA 1
ATOM 646 C C . LEU A 1 87 ? -8.561 0.089 20.532 1.00 97.81 87 LEU A C 1
ATOM 648 O O . LEU A 1 87 ? -8.048 -0.843 19.918 1.00 97.81 87 LEU A O 1
ATOM 652 N N . LEU A 1 88 ? -9.802 0.038 21.010 1.00 98.12 88 LEU A N 1
ATOM 653 C CA . LEU A 1 88 ? -10.777 -0.959 20.587 1.00 98.12 88 LEU A CA 1
ATOM 654 C C . LEU A 1 88 ? -11.426 -0.479 19.291 1.00 98.12 88 LEU A C 1
ATOM 656 O O . LEU A 1 88 ? -12.123 0.538 19.289 1.00 98.12 88 LEU A O 1
ATOM 660 N N . VAL A 1 89 ? -11.221 -1.227 18.212 1.00 97.94 89 VAL A N 1
ATOM 661 C CA . VAL A 1 89 ? -11.838 -0.975 16.907 1.00 97.94 89 VAL A CA 1
ATOM 662 C C . VAL A 1 89 ? -12.914 -2.025 16.667 1.00 97.94 89 VAL A C 1
ATOM 664 O O . VAL A 1 89 ? -12.662 -3.219 16.803 1.00 97.94 89 VAL A O 1
ATOM 667 N N . ARG A 1 90 ? -14.124 -1.582 16.319 1.00 97.25 90 ARG A N 1
ATOM 668 C CA . ARG A 1 90 ? -15.221 -2.463 15.899 1.00 97.25 90 ARG A CA 1
ATOM 669 C C . ARG A 1 90 ? -15.416 -2.312 14.400 1.00 97.25 90 ARG A C 1
ATOM 671 O O . ARG A 1 90 ? -15.592 -1.188 13.930 1.00 97.25 90 ARG A O 1
ATOM 678 N N . LEU A 1 91 ? -15.383 -3.427 13.682 1.00 96.19 91 LEU A N 1
ATOM 679 C CA . LEU A 1 91 ? -15.589 -3.490 12.239 1.00 96.19 91 LEU A CA 1
ATOM 680 C C . LEU A 1 91 ? -16.977 -4.057 11.943 1.00 96.19 91 LEU A C 1
ATOM 682 O O . LEU A 1 91 ? -17.462 -4.928 12.662 1.00 96.19 91 LEU A O 1
ATOM 686 N N . ASP A 1 92 ? -17.604 -3.521 10.909 1.00 95.00 92 ASP A N 1
ATOM 687 C CA . ASP A 1 92 ? -18.836 -4.023 10.324 1.00 95.00 92 ASP A CA 1
ATOM 688 C C . ASP A 1 92 ? -18.474 -5.112 9.325 1.00 95.00 92 ASP A C 1
ATOM 690 O O . ASP A 1 92 ? -17.790 -4.849 8.333 1.00 95.00 92 ASP A O 1
ATOM 694 N N . THR A 1 93 ? -18.901 -6.330 9.634 1.00 90.56 93 THR A N 1
ATOM 695 C CA . THR A 1 93 ? -18.725 -7.503 8.781 1.00 90.56 93 THR A CA 1
ATOM 696 C C . THR A 1 93 ? -19.951 -7.765 7.913 1.00 90.56 93 THR A C 1
ATOM 698 O O . THR A 1 93 ? -19.861 -8.584 7.007 1.00 90.56 93 THR A O 1
ATOM 701 N N . SER A 1 94 ? -21.078 -7.086 8.170 1.00 86.12 94 SER A N 1
ATOM 702 C CA . SER A 1 94 ? -22.344 -7.217 7.431 1.00 86.12 94 SER A CA 1
ATOM 703 C C . SER A 1 94 ? -22.776 -8.671 7.171 1.00 86.12 94 SER A C 1
ATOM 705 O O . SER A 1 94 ? -23.323 -8.969 6.114 1.00 86.12 94 SER A O 1
ATOM 707 N N . ASP A 1 95 ? -22.480 -9.575 8.113 1.00 79.25 95 ASP A N 1
ATOM 708 C CA . ASP A 1 95 ? -22.679 -11.030 8.002 1.00 79.25 95 ASP A CA 1
ATOM 709 C C . ASP A 1 95 ? -22.078 -11.670 6.730 1.00 79.25 95 ASP A C 1
ATOM 711 O O . ASP A 1 95 ? -22.524 -12.725 6.282 1.00 79.25 95 ASP A O 1
ATOM 715 N N . ASN A 1 96 ? -21.041 -11.056 6.148 1.00 88.19 96 ASN A N 1
ATOM 716 C CA . ASN A 1 96 ? -20.295 -11.641 5.040 1.00 88.19 96 ASN A CA 1
ATOM 717 C C . ASN A 1 96 ? -19.489 -12.860 5.533 1.00 88.19 96 ASN A C 1
ATOM 719 O O . ASN A 1 96 ? -18.711 -12.760 6.487 1.00 88.19 96 ASN A O 1
ATOM 723 N N . GLU A 1 97 ? -19.656 -13.997 4.851 1.00 90.06 97 GLU A N 1
ATOM 724 C CA . GLU A 1 97 ? -18.954 -15.257 5.120 1.00 90.06 97 GLU A CA 1
ATOM 725 C C . GLU A 1 97 ? -17.426 -15.124 5.039 1.00 90.06 97 GLU A C 1
ATOM 727 O O . GLU A 1 97 ? -16.721 -15.820 5.770 1.00 90.06 97 GLU A O 1
ATOM 732 N N . ASP A 1 98 ? -16.907 -14.180 4.246 1.00 89.19 98 ASP A N 1
ATOM 733 C CA . ASP A 1 98 ? -15.471 -13.873 4.176 1.00 89.19 98 ASP A CA 1
ATOM 734 C C . ASP A 1 98 ? -14.896 -13.391 5.522 1.00 89.19 98 ASP A C 1
ATOM 736 O O . ASP A 1 98 ? -13.686 -13.454 5.746 1.00 89.19 98 ASP A O 1
ATOM 740 N N . PHE A 1 99 ? -15.751 -12.917 6.435 1.00 91.31 99 PHE A N 1
ATOM 741 C CA . PHE A 1 99 ? -15.381 -12.531 7.796 1.00 91.31 99 PHE A CA 1
ATOM 742 C C . PHE A 1 99 ? -15.724 -13.596 8.841 1.00 91.31 99 PHE A C 1
ATOM 744 O O . PHE A 1 99 ? -15.684 -13.294 10.031 1.00 91.31 99 PHE A O 1
ATOM 751 N N . ALA A 1 100 ? -16.068 -14.829 8.465 1.00 92.56 100 ALA A N 1
ATOM 752 C CA . ALA A 1 100 ? -16.265 -15.894 9.443 1.00 92.56 100 ALA A CA 1
ATOM 753 C C . ALA A 1 100 ? -14.944 -16.197 10.179 1.00 92.56 100 ALA A C 1
ATOM 755 O O . ALA A 1 100 ? -13.948 -16.571 9.563 1.00 92.56 100 ALA A O 1
ATOM 756 N N . TYR A 1 101 ? -14.931 -16.053 11.509 1.00 94.12 101 TYR A N 1
ATOM 757 C CA . TYR A 1 101 ? -13.737 -16.269 12.335 1.00 94.12 101 TYR A CA 1
ATOM 758 C C . TYR A 1 101 ? -14.061 -16.989 13.649 1.00 94.12 101 TYR A C 1
ATOM 760 O O . TYR A 1 101 ? -15.194 -16.977 14.137 1.00 94.12 101 TYR A O 1
ATOM 768 N N . LYS A 1 102 ? -13.040 -17.601 14.251 1.00 96.69 102 LYS A N 1
ATOM 769 C CA . LYS A 1 102 ? -13.064 -18.177 15.599 1.00 96.69 102 LYS A CA 1
ATOM 770 C C . LYS A 1 102 ? -12.183 -17.359 16.550 1.00 96.69 102 LYS A C 1
ATOM 772 O O . LYS A 1 102 ? -11.233 -16.704 16.120 1.00 96.69 102 LYS A O 1
ATOM 777 N N . PRO A 1 103 ? -12.454 -17.387 17.867 1.00 97.38 103 PRO A N 1
ATOM 778 C CA . PRO A 1 103 ? -11.572 -16.753 18.839 1.00 97.38 103 PRO A CA 1
ATOM 779 C C . PRO A 1 103 ? -10.134 -17.281 18.725 1.00 97.38 103 PRO A C 1
ATOM 781 O O . PRO A 1 103 ? -9.908 -18.485 18.822 1.00 97.38 103 PRO A O 1
ATOM 784 N N . GLY A 1 104 ? -9.179 -16.368 18.539 1.00 96.50 104 GLY A N 1
ATOM 785 C CA . GLY A 1 104 ? -7.764 -16.682 18.308 1.00 96.50 104 GLY A CA 1
ATOM 786 C C . GLY A 1 104 ? -7.303 -16.487 16.859 1.00 96.50 104 GLY A C 1
ATOM 787 O O . GLY A 1 104 ? -6.097 -16.406 16.626 1.00 96.50 104 GLY A O 1
ATOM 788 N N . ASP A 1 105 ? -8.230 -16.353 15.907 1.00 96.81 105 ASP A N 1
ATOM 789 C CA . ASP A 1 105 ? -7.900 -16.043 14.515 1.00 96.81 105 ASP A CA 1
ATOM 790 C C . ASP A 1 105 ? -7.379 -14.605 14.364 1.00 96.81 105 ASP A C 1
ATOM 792 O O . ASP A 1 105 ? -7.689 -13.709 15.155 1.00 96.81 105 ASP A O 1
ATOM 796 N N . HIS A 1 106 ? -6.579 -14.387 13.320 1.00 95.38 106 HIS A N 1
ATOM 797 C CA . HIS A 1 106 ? -5.956 -13.099 13.032 1.00 95.38 106 HIS A CA 1
ATOM 798 C C . HIS A 1 106 ? -6.604 -12.444 11.816 1.00 95.38 106 HIS A C 1
ATOM 800 O O . HIS A 1 106 ? -6.888 -13.102 10.818 1.00 95.38 106 HIS A O 1
ATOM 806 N N . LEU A 1 107 ? -6.749 -11.121 11.876 1.00 93.62 107 LEU A N 1
ATOM 807 C CA . LEU A 1 107 ? -7.165 -10.296 10.749 1.00 93.62 107 LEU A CA 1
ATOM 808 C C . LEU A 1 107 ? -5.952 -9.552 10.188 1.00 93.62 107 LEU A C 1
ATOM 810 O O . LEU A 1 107 ? -5.280 -8.815 10.910 1.00 93.62 107 LEU A O 1
ATOM 814 N N . SER A 1 108 ? -5.693 -9.718 8.893 1.00 94.69 108 SER A N 1
ATOM 815 C CA . SER A 1 108 ? -4.710 -8.898 8.179 1.00 94.69 108 SER A CA 1
ATOM 816 C C . SER A 1 108 ? -5.365 -7.602 7.709 1.00 94.69 108 SER A C 1
ATOM 818 O O . SER A 1 108 ? -6.421 -7.635 7.083 1.00 94.69 108 SER A O 1
ATOM 820 N N . ILE A 1 109 ? -4.735 -6.463 7.994 1.00 94.50 109 ILE A N 1
ATOM 821 C CA . ILE A 1 109 ? -5.235 -5.138 7.615 1.00 94.50 109 ILE A CA 1
ATOM 822 C C . ILE A 1 109 ? -4.248 -4.497 6.644 1.00 94.50 109 ILE A C 1
ATOM 824 O O . ILE A 1 109 ? -3.067 -4.354 6.955 1.00 94.50 109 ILE A O 1
ATOM 828 N N . PHE A 1 110 ? -4.749 -4.065 5.489 1.00 94.25 110 PHE A N 1
ATOM 829 C CA . PHE A 1 110 ? -3.989 -3.256 4.541 1.00 94.25 110 PHE A CA 1
ATOM 830 C C . PHE A 1 110 ? -4.121 -1.778 4.909 1.00 94.25 110 PHE A C 1
ATOM 832 O O . PHE A 1 110 ? -5.173 -1.161 4.729 1.00 94.25 110 PHE A O 1
ATOM 839 N N . ALA A 1 111 ? -3.052 -1.221 5.475 1.00 94.38 111 ALA A N 1
ATOM 840 C CA . ALA A 1 111 ? -2.985 0.187 5.837 1.00 94.38 111 ALA A CA 1
ATOM 841 C C . ALA A 1 111 ? -2.743 1.079 4.609 1.00 94.38 111 ALA A C 1
ATOM 843 O O . ALA A 1 111 ? -2.294 0.622 3.560 1.00 94.38 111 ALA A O 1
ATOM 844 N N . ALA A 1 112 ? -3.033 2.370 4.765 1.00 96.31 112 ALA A N 1
ATOM 845 C CA . ALA A 1 112 ? -2.654 3.399 3.807 1.00 96.31 112 ALA A CA 1
ATOM 846 C C . ALA A 1 112 ? -1.682 4.381 4.456 1.00 96.31 112 ALA A C 1
ATOM 848 O O . ALA A 1 112 ? -1.854 4.761 5.618 1.00 96.31 112 ALA A O 1
ATOM 849 N N . ASN A 1 113 ? -0.697 4.827 3.686 1.00 97.94 113 ASN A N 1
ATOM 850 C CA . ASN A 1 113 ? 0.197 5.901 4.078 1.00 97.94 113 ASN A CA 1
ATOM 851 C C . ASN A 1 113 ? -0.575 7.211 4.280 1.00 97.94 113 ASN A C 1
ATOM 853 O O . ASN A 1 113 ? -1.606 7.470 3.650 1.00 97.94 113 ASN A O 1
ATOM 857 N N . ARG A 1 114 ? -0.043 8.058 5.165 1.00 97.88 114 ARG A N 1
ATOM 858 C CA . ARG A 1 114 ? -0.582 9.399 5.422 1.00 97.88 114 ARG A CA 1
ATOM 859 C C . ARG A 1 114 ? -0.574 10.224 4.136 1.00 97.88 114 ARG A C 1
ATOM 861 O O . ARG A 1 114 ? 0.425 10.235 3.418 1.00 97.88 114 ARG A O 1
ATOM 868 N N . LYS A 1 115 ? -1.672 10.933 3.869 1.00 97.94 115 LYS A N 1
ATOM 869 C CA . LYS A 1 115 ? -1.856 11.697 2.626 1.00 97.94 115 LYS A CA 1
ATOM 870 C C . LYS A 1 115 ? -0.786 12.767 2.451 1.00 97.94 115 LYS A C 1
ATOM 872 O O . LYS A 1 115 ? -0.338 12.991 1.336 1.00 97.94 115 LYS A O 1
ATOM 877 N N . GLU A 1 116 ? -0.357 13.375 3.550 1.00 98.00 116 GLU A N 1
ATOM 878 C CA . GLU A 1 116 ? 0.659 14.423 3.564 1.00 98.00 116 GLU A CA 1
ATOM 879 C C . GLU A 1 116 ? 2.017 13.865 3.123 1.00 98.00 116 GLU A C 1
ATOM 881 O O . GLU A 1 116 ? 2.683 14.478 2.301 1.00 98.00 116 GLU A O 1
ATOM 886 N N . LEU A 1 117 ? 2.387 12.661 3.585 1.00 97.44 117 LEU A N 1
ATOM 887 C CA . LEU A 1 117 ? 3.624 11.991 3.161 1.00 97.44 117 LEU A CA 1
ATOM 888 C C . LEU A 1 117 ? 3.588 11.617 1.678 1.00 97.44 117 LEU A C 1
ATOM 890 O O . LEU A 1 117 ? 4.571 11.813 0.969 1.00 97.44 117 LEU A O 1
ATOM 894 N N . VAL A 1 118 ? 2.451 11.089 1.216 1.00 98.12 118 VAL A N 1
ATOM 895 C CA . VAL A 1 118 ? 2.256 10.753 -0.200 1.00 98.12 118 VAL A CA 1
ATOM 896 C C . VAL A 1 118 ? 2.379 12.010 -1.057 1.00 98.12 118 VAL A C 1
ATOM 898 O O . VAL A 1 118 ? 3.096 11.991 -2.050 1.00 98.12 118 VAL A O 1
ATOM 901 N N . GLN A 1 119 ? 1.728 13.108 -0.661 1.00 97.62 119 GLN A N 1
ATOM 902 C CA . GLN A 1 119 ? 1.793 14.368 -1.396 1.00 97.62 119 GLN A CA 1
ATOM 903 C C . GLN A 1 119 ? 3.215 14.933 -1.423 1.00 97.62 119 GLN A C 1
ATOM 905 O O . GLN A 1 119 ? 3.711 15.235 -2.500 1.00 97.62 119 GLN A O 1
ATOM 910 N N . SER A 1 120 ? 3.906 14.981 -0.279 1.00 97.06 120 SER A N 1
ATOM 911 C CA . SER A 1 120 ? 5.299 15.436 -0.233 1.00 97.06 120 SER A CA 1
ATOM 912 C C . SER A 1 120 ? 6.209 14.608 -1.137 1.00 97.06 120 SER A C 1
ATOM 914 O O . SER A 1 120 ? 7.098 15.167 -1.767 1.00 97.06 120 SER A O 1
ATOM 916 N N . LEU A 1 121 ? 6.007 13.291 -1.237 1.00 95.81 121 LEU A N 1
ATOM 917 C CA . LEU A 1 121 ? 6.794 12.463 -2.151 1.00 95.81 121 LEU A CA 1
ATOM 918 C C . LEU A 1 121 ? 6.493 12.793 -3.618 1.00 95.81 121 LEU A C 1
ATOM 920 O O . LEU A 1 121 ? 7.427 12.938 -4.400 1.00 95.81 121 LEU A O 1
ATOM 924 N N . LEU A 1 122 ? 5.212 12.939 -3.975 1.00 96.44 122 LEU A N 1
ATOM 925 C CA . LEU A 1 122 ? 4.782 13.298 -5.330 1.00 96.44 122 LEU A CA 1
ATOM 926 C C . LEU A 1 122 ? 5.358 14.648 -5.777 1.00 96.44 122 LEU A C 1
ATOM 928 O O . LEU A 1 122 ? 5.866 14.743 -6.889 1.00 96.44 122 LEU A O 1
ATOM 932 N N . ASP A 1 123 ? 5.348 15.649 -4.896 1.00 95.62 123 ASP A N 1
ATOM 933 C CA . ASP A 1 123 ? 5.873 16.993 -5.178 1.00 95.62 123 ASP A CA 1
ATOM 934 C C . ASP A 1 123 ? 7.392 16.998 -5.433 1.00 95.62 123 ASP A C 1
ATOM 936 O O . ASP A 1 123 ? 7.909 17.894 -6.098 1.00 95.62 123 ASP A O 1
ATOM 940 N N . ASN A 1 124 ? 8.114 15.997 -4.917 1.00 93.00 124 ASN A N 1
ATOM 941 C CA . ASN A 1 124 ? 9.561 15.853 -5.083 1.00 93.00 124 ASN A CA 1
ATOM 942 C C . ASN A 1 124 ? 9.959 14.947 -6.265 1.00 93.00 124 ASN A C 1
ATOM 944 O O . ASN A 1 124 ? 11.153 14.761 -6.508 1.00 93.00 124 ASN A O 1
ATOM 948 N N . LEU A 1 125 ? 9.003 14.365 -7.001 1.00 91.19 125 LEU A N 1
ATOM 949 C CA . LEU A 1 125 ? 9.317 13.565 -8.184 1.00 91.19 125 LEU A CA 1
ATOM 950 C C . LEU A 1 125 ? 9.671 14.456 -9.380 1.00 91.19 125 LEU A C 1
ATOM 952 O O . LEU A 1 125 ? 8.861 15.257 -9.841 1.00 91.19 125 LEU A O 1
ATOM 956 N N . SER A 1 126 ? 10.851 14.244 -9.958 1.00 84.81 126 SER A N 1
ATOM 957 C CA . SER A 1 126 ? 11.218 14.816 -11.256 1.00 84.81 126 SER A CA 1
ATOM 958 C C . SER A 1 126 ? 10.589 14.014 -12.399 1.00 84.81 126 SER A C 1
ATOM 960 O O . SER A 1 126 ? 10.681 12.788 -12.396 1.00 84.81 126 SER A O 1
ATOM 962 N N . GLU A 1 127 ? 10.015 14.696 -13.394 1.00 81.88 127 GLU A N 1
ATOM 963 C CA . GLU A 1 127 ? 9.541 14.087 -14.653 1.00 81.88 127 GLU A CA 1
ATOM 964 C C . GLU A 1 127 ? 8.561 12.910 -14.456 1.00 81.88 127 GLU A C 1
ATOM 966 O O . GLU A 1 127 ? 8.701 11.843 -15.055 1.00 81.88 127 GLU A O 1
ATOM 971 N N . SER A 1 128 ? 7.545 13.096 -13.606 1.00 86.69 128 SER A N 1
ATOM 972 C CA . SER A 1 128 ? 6.491 12.097 -13.386 1.00 86.69 128 SER A CA 1
ATOM 973 C C . SER A 1 128 ? 5.236 12.362 -14.238 1.00 86.69 128 SER A C 1
ATOM 975 O O . SER A 1 128 ? 4.948 13.516 -14.568 1.00 86.69 128 SER A O 1
ATOM 977 N N . PRO A 1 129 ? 4.480 11.313 -14.631 1.00 91.44 129 PRO A N 1
ATOM 978 C CA . PRO A 1 129 ? 3.143 11.488 -15.197 1.00 91.44 129 PRO A CA 1
ATOM 979 C C . PRO A 1 129 ? 2.202 12.138 -14.174 1.00 91.44 129 PRO A C 1
ATOM 981 O O . PRO A 1 129 ? 2.492 12.150 -12.978 1.00 91.44 129 PRO A O 1
ATOM 984 N N . ASP A 1 130 ? 1.050 12.630 -14.639 1.00 94.38 130 ASP A N 1
ATOM 985 C CA . ASP A 1 130 ? -0.004 13.120 -13.744 1.00 94.38 130 ASP A CA 1
ATOM 986 C C . ASP A 1 130 ? -0.323 12.042 -12.684 1.00 94.38 130 ASP A C 1
ATOM 988 O O . ASP A 1 130 ? -0.686 10.913 -13.042 1.00 94.38 130 ASP A O 1
ATOM 992 N N . PRO A 1 131 ? -0.157 12.354 -11.386 1.00 95.94 131 PRO A N 1
ATOM 993 C CA . PRO A 1 131 ? -0.227 11.365 -10.322 1.00 95.94 131 PRO A CA 1
ATOM 994 C C . PRO A 1 131 ? -1.625 10.801 -10.080 1.00 95.94 131 PRO A C 1
ATOM 996 O O . PRO A 1 131 ? -1.741 9.816 -9.345 1.00 95.94 131 PRO A O 1
ATOM 999 N N . ASP A 1 132 ? -2.653 11.412 -10.673 1.00 94.81 132 ASP A N 1
ATOM 1000 C CA . ASP A 1 132 ? -4.053 11.009 -10.582 1.00 94.81 132 ASP A CA 1
ATOM 1001 C C . ASP A 1 132 ? -4.563 10.307 -11.852 1.00 94.81 132 ASP A C 1
ATOM 1003 O O . ASP A 1 132 ? -5.680 9.787 -11.853 1.00 94.81 132 ASP A O 1
ATOM 1007 N N . GLN A 1 133 ? -3.745 10.220 -12.908 1.00 95.06 133 GLN A N 1
ATOM 1008 C CA . GLN A 1 133 ? -4.096 9.480 -14.122 1.00 95.06 133 GLN A CA 1
ATOM 1009 C C . GLN A 1 133 ? -3.714 7.998 -14.017 1.00 95.06 133 GLN A C 1
ATOM 1011 O O . GLN A 1 133 ? -2.683 7.664 -13.416 1.00 95.06 133 GLN A O 1
ATOM 1016 N N . PRO A 1 134 ? -4.511 7.084 -14.601 1.00 95.62 134 PRO A N 1
ATOM 1017 C CA . PRO A 1 134 ? -4.150 5.677 -14.639 1.00 95.62 134 PRO A CA 1
ATOM 1018 C C . PRO A 1 134 ? -2.914 5.450 -15.515 1.00 95.62 134 PRO A C 1
ATOM 1020 O O . PRO A 1 134 ? -2.800 5.940 -16.642 1.00 95.62 134 PRO A O 1
ATOM 1023 N N . ILE A 1 135 ? -1.981 4.668 -14.982 1.00 95.19 135 ILE A N 1
ATOM 1024 C CA . ILE A 1 135 ? -0.754 4.261 -15.655 1.00 95.19 135 ILE A CA 1
ATOM 1025 C C . ILE A 1 135 ? -0.556 2.749 -15.557 1.00 95.19 135 ILE A C 1
ATOM 1027 O O . ILE A 1 135 ? -1.002 2.087 -14.616 1.00 95.19 135 ILE A O 1
ATOM 1031 N N . ILE A 1 136 ? 0.182 2.210 -16.520 1.00 94.06 136 ILE A N 1
ATOM 1032 C CA . ILE A 1 136 ? 0.788 0.882 -16.472 1.00 94.06 136 ILE A CA 1
ATOM 1033 C C . ILE A 1 136 ? 2.298 1.056 -16.343 1.00 94.06 136 ILE A C 1
ATOM 1035 O O . ILE A 1 136 ? 2.911 1.858 -17.052 1.00 94.06 136 ILE A O 1
ATOM 1039 N N . VAL A 1 137 ? 2.899 0.269 -15.452 1.00 92.19 137 VAL A N 1
ATOM 1040 C CA . VAL A 1 137 ? 4.353 0.161 -15.331 1.00 92.19 137 VAL A CA 1
ATOM 1041 C C . VAL A 1 137 ? 4.821 -1.000 -16.195 1.00 92.19 137 VAL A C 1
ATOM 1043 O O . VAL A 1 137 ? 4.379 -2.134 -16.008 1.00 92.19 137 VAL A O 1
ATOM 1046 N N . GLU A 1 138 ? 5.722 -0.729 -17.131 1.00 92.69 138 GLU A N 1
ATOM 1047 C CA . GLU A 1 138 ? 6.328 -1.753 -17.979 1.00 92.69 138 GLU A CA 1
ATOM 1048 C C . GLU A 1 138 ? 7.822 -1.864 -17.699 1.00 92.69 138 GLU A C 1
ATOM 1050 O O . GLU A 1 138 ? 8.498 -0.860 -17.465 1.00 92.69 138 GLU A O 1
ATOM 1055 N N . ALA A 1 139 ? 8.332 -3.091 -17.752 1.00 91.31 139 ALA A N 1
ATOM 1056 C CA . ALA A 1 139 ? 9.751 -3.395 -17.703 1.00 91.31 139 ALA A CA 1
ATOM 1057 C C . ALA A 1 139 ? 10.205 -3.939 -19.061 1.00 91.31 139 ALA A C 1
ATOM 1059 O O . ALA A 1 139 ? 9.479 -4.682 -19.727 1.00 91.31 139 ALA A O 1
ATOM 1060 N N . SER A 1 140 ? 11.404 -3.561 -19.489 1.00 90.88 140 SER A N 1
ATOM 1061 C CA . SER A 1 140 ? 11.987 -4.086 -20.713 1.00 90.88 140 SER A CA 1
ATOM 1062 C C . SER A 1 140 ? 12.746 -5.379 -20.453 1.00 90.88 140 SER A C 1
ATOM 1064 O O . SER A 1 140 ? 13.588 -5.433 -19.557 1.00 90.88 140 SER A O 1
ATOM 1066 N N . ARG A 1 141 ? 12.529 -6.371 -21.309 1.00 85.00 141 ARG A N 1
ATOM 1067 C CA . ARG A 1 141 ? 13.296 -7.608 -21.383 1.00 85.00 141 ARG A CA 1
ATOM 1068 C C . ARG A 1 141 ? 14.061 -7.650 -22.698 1.00 85.00 141 ARG A C 1
ATOM 1070 O O . ARG A 1 141 ? 13.477 -7.479 -23.770 1.00 85.00 141 ARG A O 1
ATOM 1077 N N . GLU A 1 142 ? 15.363 -7.879 -22.613 1.00 85.12 142 GLU A N 1
ATOM 1078 C CA . GLU A 1 142 ? 16.187 -8.160 -23.785 1.00 85.12 142 GLU A CA 1
ATOM 1079 C C . GLU A 1 142 ? 16.036 -9.634 -24.161 1.00 85.12 142 GLU A C 1
ATOM 1081 O O . GLU A 1 142 ? 16.139 -10.528 -23.322 1.00 85.12 142 GLU A O 1
ATOM 1086 N N . LEU A 1 143 ? 15.738 -9.885 -25.430 1.00 81.62 143 LEU A N 1
ATOM 1087 C CA . LEU A 1 143 ? 15.584 -11.212 -26.000 1.00 81.62 143 LEU A CA 1
ATOM 1088 C C . LEU A 1 143 ? 16.668 -11.408 -27.055 1.00 81.62 143 LEU A C 1
ATOM 1090 O O . LEU A 1 143 ? 16.697 -10.711 -28.075 1.00 81.62 143 LEU A O 1
ATOM 1094 N N . SER A 1 144 ? 17.548 -12.373 -26.805 1.00 81.81 144 SER A N 1
ATOM 1095 C CA . SER A 1 144 ? 18.550 -12.821 -27.768 1.00 81.81 144 SER A CA 1
ATOM 1096 C C . SER A 1 144 ? 17.885 -13.713 -28.811 1.00 81.81 144 SER A C 1
ATOM 1098 O O . SER A 1 144 ? 17.362 -14.777 -28.482 1.00 81.81 144 SER A O 1
ATOM 1100 N N . GLY A 1 145 ? 17.892 -13.278 -30.070 1.00 80.62 145 GLY A N 1
ATOM 1101 C CA . GLY A 1 145 ? 17.369 -14.043 -31.198 1.00 80.62 145 GLY A CA 1
ATOM 1102 C C . GLY A 1 145 ? 18.412 -14.259 -32.299 1.00 80.62 145 GLY A C 1
ATOM 1103 O 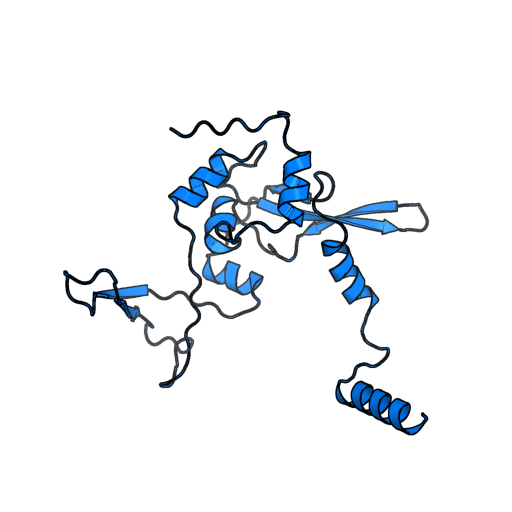O . GLY A 1 145 ? 19.481 -13.647 -32.276 1.00 80.62 145 GLY A O 1
ATOM 1104 N N . PRO A 1 146 ? 18.095 -15.076 -33.322 1.00 78.75 146 PRO A N 1
ATOM 1105 C CA . PRO A 1 146 ? 18.988 -15.343 -34.457 1.00 78.75 146 PRO A CA 1
ATOM 1106 C C . PRO A 1 146 ? 19.400 -14.088 -35.246 1.00 78.75 146 PRO A C 1
ATOM 1108 O O . PRO A 1 146 ? 20.387 -14.112 -35.974 1.00 78.75 146 PRO A O 1
ATOM 1111 N N . PHE A 1 147 ? 18.644 -12.996 -35.100 1.00 81.44 147 PHE A N 1
ATOM 1112 C CA . PHE A 1 147 ? 18.845 -11.716 -35.785 1.00 81.44 147 PHE A CA 1
ATOM 1113 C C . PHE A 1 147 ? 19.410 -10.616 -34.867 1.00 81.44 147 PHE A C 1
ATOM 1115 O O . PHE A 1 147 ? 19.385 -9.444 -35.233 1.00 81.44 147 PHE A O 1
ATOM 1122 N N . GLY A 1 148 ? 19.912 -10.980 -33.682 1.00 84.62 148 GLY A N 1
ATOM 1123 C CA . GLY A 1 148 ? 20.471 -10.053 -32.697 1.00 84.62 148 GLY A CA 1
ATOM 1124 C C . GLY A 1 148 ? 19.600 -9.882 -31.451 1.00 84.62 148 GLY A C 1
ATOM 1125 O O . GLY A 1 148 ? 18.666 -10.648 -31.203 1.00 84.62 148 GLY A O 1
ATOM 1126 N N . MET A 1 149 ? 19.940 -8.878 -30.642 1.00 83.38 149 MET A N 1
ATOM 1127 C CA . MET A 1 149 ? 19.211 -8.532 -29.420 1.00 83.38 149 MET A CA 1
ATOM 1128 C C . MET A 1 149 ? 17.997 -7.666 -29.757 1.00 83.38 149 MET A C 1
ATOM 1130 O O . MET A 1 149 ? 18.110 -6.658 -30.453 1.00 83.38 149 MET A O 1
ATOM 1134 N N . THR A 1 150 ? 16.830 -8.055 -29.251 1.00 84.81 150 THR A N 1
ATOM 1135 C CA . THR A 1 150 ? 15.583 -7.294 -29.394 1.00 84.81 150 THR A CA 1
ATOM 1136 C C . THR A 1 150 ? 15.031 -6.935 -28.024 1.00 84.81 150 THR A C 1
ATOM 1138 O O . THR A 1 150 ? 15.115 -7.724 -27.088 1.00 84.81 150 THR A O 1
ATOM 1141 N N . LYS A 1 151 ? 14.472 -5.732 -27.888 1.00 86.88 151 LYS A N 1
ATOM 1142 C CA . LYS A 1 151 ? 13.901 -5.244 -26.629 1.00 86.88 151 LYS A CA 1
ATOM 1143 C C . LYS A 1 151 ? 12.387 -5.407 -26.660 1.00 86.88 151 LYS A C 1
ATOM 1145 O O . LYS A 1 151 ? 11.726 -4.855 -27.539 1.00 86.88 151 LYS A O 1
ATOM 1150 N N . LYS A 1 152 ? 11.836 -6.142 -25.698 1.00 90.12 152 LYS A N 1
ATOM 1151 C CA . LYS A 1 152 ? 10.393 -6.330 -25.517 1.00 90.12 152 LYS A CA 1
ATOM 1152 C C . LYS A 1 152 ? 9.948 -5.639 -24.234 1.00 90.12 152 LYS A C 1
ATOM 1154 O O . LYS A 1 152 ? 10.603 -5.782 -23.211 1.00 90.12 152 LYS A O 1
ATOM 1159 N N . TRP A 1 153 ? 8.843 -4.903 -24.284 1.00 91.62 153 TRP A N 1
ATOM 1160 C CA . TRP A 1 153 ? 8.229 -4.299 -23.101 1.00 91.62 153 TRP A CA 1
ATOM 1161 C C . TRP A 1 153 ? 7.110 -5.197 -22.588 1.00 91.62 153 TRP A C 1
ATOM 1163 O O . TRP A 1 153 ? 6.282 -5.665 -23.370 1.00 91.62 153 TRP A O 1
ATOM 1173 N N . GLU A 1 154 ? 7.105 -5.462 -21.287 1.00 91.50 154 GLU A N 1
ATOM 1174 C CA . GLU A 1 154 ? 6.113 -6.308 -20.627 1.00 91.50 154 GLU A CA 1
ATOM 1175 C C . GLU A 1 154 ? 5.603 -5.618 -19.361 1.00 91.50 154 GLU A C 1
ATOM 1177 O O . GLU A 1 154 ? 6.341 -4.892 -18.693 1.00 91.50 154 GLU A O 1
ATOM 1182 N N . LYS A 1 155 ? 4.331 -5.847 -19.015 1.00 90.75 155 LYS A N 1
ATOM 1183 C CA . LYS A 1 155 ? 3.742 -5.291 -17.792 1.00 90.75 155 LYS A CA 1
ATOM 1184 C C . LYS A 1 155 ? 4.481 -5.823 -16.568 1.00 90.75 155 LYS A C 1
ATOM 1186 O O . LYS A 1 155 ? 4.699 -7.030 -16.437 1.00 90.75 155 LYS A O 1
ATOM 1191 N N . LEU A 1 156 ? 4.827 -4.923 -15.655 1.00 89.19 156 LEU A N 1
ATOM 1192 C CA . LEU A 1 156 ? 5.495 -5.277 -14.416 1.00 89.19 156 LEU A CA 1
ATOM 1193 C C . LEU A 1 156 ? 4.518 -6.035 -13.509 1.00 89.19 156 LEU A C 1
ATOM 1195 O O . LEU A 1 156 ? 3.509 -5.485 -13.079 1.00 89.19 156 LEU A O 1
ATOM 1199 N N . GLN A 1 157 ? 4.841 -7.284 -13.166 1.00 84.69 157 GLN A N 1
ATOM 1200 C CA . GLN A 1 157 ? 3.941 -8.172 -12.410 1.00 84.69 157 GLN A CA 1
ATOM 1201 C C . GLN A 1 157 ? 3.552 -7.638 -11.027 1.00 84.69 157 GLN A C 1
ATOM 1203 O O . GLN A 1 157 ? 2.492 -7.978 -10.514 1.00 84.69 157 GLN A O 1
ATOM 1208 N N . ARG A 1 158 ? 4.380 -6.767 -10.434 1.00 84.94 158 ARG A N 1
ATOM 1209 C CA . ARG A 1 158 ? 4.068 -6.089 -9.166 1.00 84.94 158 ARG A CA 1
ATOM 1210 C C . ARG A 1 158 ? 2.876 -5.127 -9.281 1.00 84.94 158 ARG A C 1
ATOM 1212 O O . ARG A 1 158 ? 2.201 -4.893 -8.285 1.00 84.94 158 ARG A O 1
ATOM 1219 N N . PHE A 1 159 ? 2.625 -4.588 -10.475 1.00 88.06 159 PHE A N 1
ATOM 1220 C CA . PHE A 1 159 ? 1.493 -3.714 -10.793 1.00 88.06 159 PHE A CA 1
ATOM 1221 C C . PHE A 1 159 ? 0.753 -4.272 -12.021 1.00 88.06 159 PHE A C 1
ATOM 1223 O O . PHE A 1 159 ? 0.852 -3.725 -13.121 1.00 88.06 159 PHE A O 1
ATOM 1230 N N . PRO A 1 160 ? 0.038 -5.402 -11.863 1.00 84.31 160 PRO A N 1
ATOM 1231 C CA . PRO A 1 160 ? -0.534 -6.143 -12.989 1.00 84.31 160 PRO A CA 1
ATOM 1232 C C . PRO A 1 160 ? -1.777 -5.464 -13.588 1.00 84.31 160 PRO A C 1
ATOM 1234 O O . PRO A 1 160 ? -2.208 -5.806 -14.691 1.00 84.31 160 PRO A O 1
ATOM 1237 N N . VAL A 1 161 ? -2.362 -4.506 -12.866 1.00 89.81 161 VAL A N 1
ATOM 1238 C CA . VAL A 1 161 ? -3.518 -3.705 -13.282 1.00 89.81 161 VAL A CA 1
ATOM 1239 C C . VAL A 1 161 ? -3.149 -2.219 -13.308 1.00 89.81 161 VAL A C 1
ATOM 1241 O O . VAL A 1 161 ? -2.250 -1.818 -12.565 1.00 89.81 161 VAL A O 1
ATOM 1244 N N . PRO A 1 162 ? -3.836 -1.399 -14.125 1.00 93.88 162 PRO A N 1
ATOM 1245 C CA . PRO A 1 162 ? -3.645 0.046 -14.120 1.00 93.88 162 PRO A CA 1
ATOM 1246 C C . PRO A 1 162 ? -3.832 0.639 -12.721 1.00 93.88 162 PRO A C 1
ATOM 1248 O O . PRO A 1 162 ? -4.739 0.252 -11.979 1.00 93.88 162 PRO A O 1
ATOM 1251 N N . ILE A 1 163 ? -2.952 1.569 -12.364 1.00 94.88 163 ILE A N 1
ATOM 1252 C CA . ILE A 1 163 ? -2.899 2.212 -11.049 1.00 94.88 163 ILE A CA 1
ATOM 1253 C C 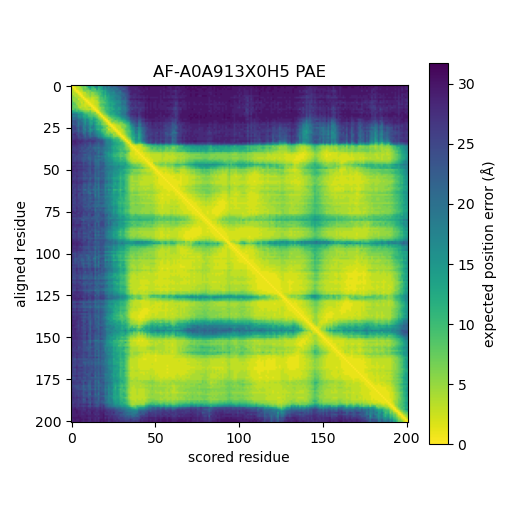. ILE A 1 163 ? -2.493 3.675 -11.220 1.00 94.88 163 ILE A C 1
ATOM 1255 O O . ILE A 1 163 ? -1.884 4.026 -12.222 1.00 94.88 163 ILE A O 1
ATOM 1259 N N . THR A 1 164 ? -2.805 4.537 -10.258 1.00 95.62 164 THR A N 1
ATOM 1260 C CA . THR A 1 164 ? -2.265 5.904 -10.216 1.00 95.62 164 THR A CA 1
ATOM 1261 C C . THR A 1 164 ? -1.002 5.944 -9.355 1.00 95.62 164 THR A C 1
ATOM 1263 O O . THR A 1 164 ? -0.831 5.113 -8.456 1.00 95.62 164 THR A O 1
ATOM 1266 N N . LEU A 1 165 ? -0.115 6.924 -9.564 1.00 95.94 165 LEU A N 1
ATOM 1267 C CA . LEU A 1 165 ? 1.047 7.090 -8.676 1.00 95.94 165 LEU A CA 1
ATOM 1268 C C . LEU A 1 165 ? 0.611 7.341 -7.229 1.00 95.94 165 LEU A C 1
ATOM 1270 O O . LEU A 1 165 ? 1.216 6.811 -6.293 1.00 95.94 165 LEU A O 1
ATOM 1274 N N . ARG A 1 166 ? -0.475 8.101 -7.041 1.00 96.75 166 ARG A N 1
ATOM 1275 C CA . ARG A 1 166 ? -1.028 8.380 -5.715 1.00 96.75 166 ARG A CA 1
ATOM 1276 C C . ARG A 1 166 ? -1.474 7.108 -4.997 1.00 96.75 166 ARG A C 1
ATOM 1278 O O . ARG A 1 166 ? -1.147 6.940 -3.824 1.00 96.75 166 ARG A O 1
ATOM 1285 N N . GLU A 1 167 ? -2.182 6.207 -5.676 1.00 95.38 167 GLU A N 1
ATOM 1286 C CA . GLU A 1 167 ? -2.618 4.939 -5.078 1.00 95.38 167 GLU A CA 1
ATOM 1287 C C . GLU A 1 167 ? -1.424 4.013 -4.808 1.00 95.38 167 GLU A C 1
ATOM 1289 O O . GLU A 1 167 ? -1.334 3.414 -3.732 1.00 95.38 167 GLU A O 1
ATOM 1294 N N . ALA A 1 168 ? -0.454 3.960 -5.728 1.00 95.56 168 ALA A N 1
ATOM 1295 C CA . ALA A 1 168 ? 0.754 3.160 -5.558 1.00 95.56 168 ALA A CA 1
ATOM 1296 C C . ALA A 1 168 ? 1.522 3.550 -4.283 1.00 95.56 168 ALA A C 1
ATOM 1298 O O . ALA A 1 168 ? 1.810 2.687 -3.449 1.00 95.56 168 ALA A O 1
ATOM 1299 N N . PHE A 1 169 ? 1.785 4.844 -4.077 1.00 96.62 169 PHE A N 1
ATOM 1300 C CA . PHE A 1 169 ? 2.428 5.335 -2.852 1.00 96.62 169 PHE A CA 1
ATOM 1301 C C . PHE A 1 169 ? 1.525 5.289 -1.626 1.00 96.62 169 PHE A C 1
ATOM 1303 O O . PHE A 1 169 ? 2.027 5.211 -0.507 1.00 96.62 169 PHE A O 1
ATOM 1310 N N . SER A 1 170 ? 0.204 5.324 -1.792 1.00 97.06 170 SER A N 1
ATOM 1311 C CA . SER A 1 170 ? -0.703 5.218 -0.655 1.00 97.06 170 SER A CA 1
ATOM 1312 C C . SER A 1 170 ? -0.744 3.800 -0.085 1.00 97.06 170 SER A C 1
ATOM 1314 O O . SER A 1 170 ? -0.740 3.669 1.137 1.00 97.06 170 SER A O 1
ATOM 1316 N N . ARG A 1 171 ? -0.770 2.746 -0.918 1.00 94.81 171 ARG A N 1
ATOM 1317 C CA . ARG A 1 171 ? -1.101 1.381 -0.448 1.00 94.81 171 ARG A CA 1
ATOM 1318 C C . ARG A 1 171 ? -0.192 0.248 -0.915 1.00 94.81 171 ARG A C 1
ATOM 1320 O O . ARG A 1 171 ? -0.227 -0.818 -0.311 1.00 94.81 171 ARG A O 1
ATOM 1327 N N . HIS A 1 172 ? 0.602 0.440 -1.967 1.00 93.44 172 HIS A N 1
ATOM 1328 C CA . HIS A 1 172 ? 1.359 -0.654 -2.601 1.00 93.44 172 HIS A CA 1
ATOM 1329 C C . HIS A 1 172 ? 2.878 -0.563 -2.392 1.00 93.44 172 HIS A C 1
ATOM 1331 O O . HIS A 1 172 ? 3.619 -1.523 -2.643 1.00 93.44 172 HIS A O 1
ATOM 1337 N N . ILE A 1 173 ? 3.360 0.601 -1.959 1.00 93.19 173 ILE A N 1
ATOM 1338 C CA . ILE A 1 173 ? 4.776 0.888 -1.757 1.00 93.19 173 ILE A CA 1
ATOM 1339 C C . ILE A 1 173 ? 4.980 1.340 -0.314 1.00 93.19 173 ILE A C 1
ATOM 1341 O O . ILE A 1 173 ? 4.305 2.248 0.171 1.00 93.19 173 ILE A O 1
ATOM 1345 N N . ASP A 1 174 ? 5.939 0.711 0.361 1.00 93.69 174 ASP A N 1
ATOM 1346 C CA . ASP A 1 174 ? 6.430 1.208 1.638 1.00 93.69 174 ASP A CA 1
ATOM 1347 C C . ASP A 1 174 ? 7.341 2.416 1.392 1.00 93.69 174 ASP A C 1
ATOM 1349 O O . ASP A 1 174 ? 8.457 2.278 0.892 1.00 93.69 174 ASP A O 1
ATOM 1353 N N . ILE A 1 175 ? 6.826 3.601 1.718 1.00 95.44 175 ILE A N 1
ATOM 1354 C CA . ILE A 1 175 ? 7.545 4.880 1.628 1.00 95.44 175 ILE A CA 1
ATOM 1355 C C . ILE A 1 175 ? 8.119 5.320 2.983 1.00 95.44 175 ILE A C 1
ATOM 1357 O O . ILE A 1 175 ? 8.690 6.401 3.092 1.00 95.44 175 ILE A O 1
ATOM 1361 N N . THR A 1 176 ? 7.917 4.519 4.032 1.00 95.19 176 THR A N 1
ATOM 1362 C CA . THR A 1 176 ? 8.327 4.822 5.412 1.00 95.19 176 THR A CA 1
ATOM 1363 C C . THR A 1 176 ? 9.462 3.931 5.905 1.00 95.19 176 THR A C 1
ATOM 1365 O O . THR A 1 176 ? 10.118 4.259 6.895 1.00 95.19 176 THR A O 1
ATOM 1368 N N . GLY A 1 177 ? 9.707 2.822 5.208 1.00 92.88 177 GLY A N 1
ATOM 1369 C CA . GLY A 1 177 ? 10.834 1.939 5.438 1.00 92.88 177 GLY A CA 1
ATOM 1370 C C . GLY A 1 177 ? 12.170 2.659 5.279 1.00 92.88 177 GLY A C 1
ATOM 1371 O O . GLY A 1 177 ? 12.347 3.548 4.444 1.00 92.88 177 GLY A O 1
ATOM 1372 N N . THR A 1 178 ? 13.143 2.263 6.096 1.00 93.88 178 THR A N 1
ATOM 1373 C CA . THR A 1 178 ? 14.509 2.778 5.986 1.00 93.88 178 THR A CA 1
ATOM 1374 C C . THR A 1 178 ? 15.117 2.343 4.645 1.00 93.88 178 THR A C 1
ATOM 1376 O O . THR A 1 178 ? 15.097 1.146 4.343 1.00 93.88 178 THR A O 1
ATOM 1379 N N . PRO A 1 179 ? 15.667 3.268 3.832 1.00 90.38 179 PRO A N 1
ATOM 1380 C CA . PRO A 1 179 ? 16.236 2.923 2.534 1.00 90.38 179 PRO A CA 1
ATOM 1381 C C . PRO A 1 179 ? 17.413 1.958 2.696 1.00 90.38 179 PRO A C 1
ATOM 1383 O O . PRO A 1 179 ? 18.265 2.127 3.571 1.00 90.38 179 PRO A O 1
ATOM 1386 N N . SER A 1 180 ? 17.477 0.945 1.831 1.00 89.69 180 SER A N 1
ATOM 1387 C CA . SER A 1 180 ? 18.588 -0.006 1.832 1.00 89.69 180 SER A CA 1
ATOM 1388 C C . SER A 1 180 ? 19.884 0.654 1.330 1.00 89.69 180 SER A C 1
ATOM 1390 O O . SER A 1 180 ? 19.827 1.616 0.557 1.00 89.69 180 SER A O 1
ATOM 1392 N N . PRO A 1 181 ? 21.071 0.115 1.673 1.00 90.44 181 PRO A N 1
ATOM 1393 C CA . PRO A 1 181 ? 22.340 0.614 1.139 1.00 90.44 181 PRO A CA 1
ATOM 1394 C C . PRO A 1 181 ? 22.392 0.659 -0.395 1.00 90.44 181 PRO A C 1
ATOM 1396 O O . PRO A 1 181 ? 23.028 1.541 -0.963 1.00 90.44 181 PRO A O 1
ATOM 1399 N N . GLN A 1 182 ? 21.693 -0.255 -1.076 1.00 85.69 182 GLN A N 1
ATOM 1400 C CA . GLN A 1 182 ? 21.595 -0.271 -2.538 1.00 85.69 182 GLN A CA 1
ATOM 1401 C C . GLN A 1 182 ? 20.820 0.939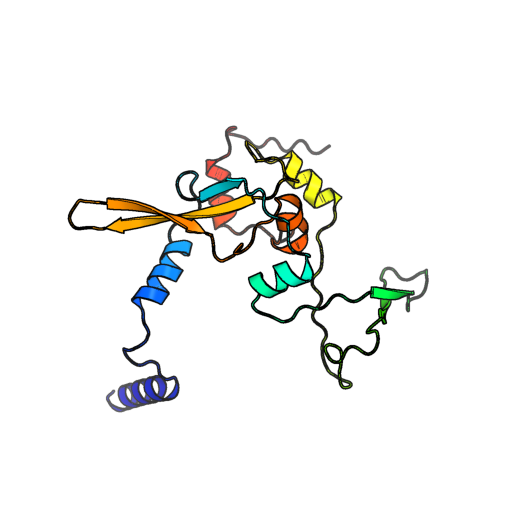 -3.074 1.00 85.69 182 GLN A C 1
ATOM 1403 O O . GLN A 1 182 ? 21.271 1.573 -4.027 1.00 85.69 182 GLN A O 1
ATOM 1408 N N . ILE A 1 183 ? 19.694 1.291 -2.439 1.00 87.00 183 ILE A N 1
ATOM 1409 C CA . ILE A 1 183 ? 18.927 2.498 -2.780 1.00 87.00 183 ILE A CA 1
ATOM 1410 C C . ILE A 1 183 ? 19.786 3.740 -2.539 1.00 87.00 183 ILE A C 1
ATOM 1412 O O . ILE A 1 183 ? 19.847 4.608 -3.402 1.00 87.00 183 ILE A O 1
ATOM 1416 N N . LEU A 1 184 ? 20.494 3.809 -1.408 1.00 89.56 184 LEU A N 1
ATOM 1417 C CA . LEU A 1 184 ? 21.379 4.936 -1.099 1.00 89.56 184 LEU A CA 1
ATOM 1418 C C . LEU A 1 184 ? 22.517 5.081 -2.118 1.00 89.56 184 LEU A C 1
ATOM 1420 O O . LEU A 1 184 ? 22.797 6.191 -2.562 1.00 89.56 184 LEU A O 1
ATOM 1424 N N . ASN A 1 185 ? 23.137 3.970 -2.525 1.00 86.62 185 ASN A N 1
ATOM 1425 C CA . ASN A 1 185 ? 24.182 3.972 -3.547 1.00 86.62 185 ASN A CA 1
ATOM 1426 C C . ASN A 1 185 ? 23.655 4.470 -4.899 1.00 86.62 185 ASN A C 1
ATOM 1428 O O . ASN A 1 185 ? 24.326 5.246 -5.570 1.00 86.62 185 ASN A O 1
ATOM 1432 N N . TYR A 1 186 ? 22.441 4.066 -5.280 1.00 85.12 186 TYR A N 1
ATOM 1433 C CA . TYR A 1 186 ? 21.787 4.583 -6.478 1.00 85.12 186 TYR A CA 1
ATOM 1434 C C . TYR A 1 186 ? 21.463 6.082 -6.353 1.00 85.12 186 TYR A C 1
ATOM 1436 O O . TYR A 1 186 ? 21.786 6.855 -7.247 1.00 85.12 186 TYR A O 1
ATOM 1444 N N . LEU A 1 187 ? 20.886 6.530 -5.235 1.00 86.38 187 LEU A N 1
ATOM 1445 C CA . LEU A 1 187 ? 20.575 7.948 -5.029 1.00 86.38 187 LEU A CA 1
ATOM 1446 C C . LEU A 1 187 ? 21.832 8.823 -5.078 1.00 86.38 187 LEU A C 1
ATOM 1448 O O . LEU A 1 187 ? 21.786 9.901 -5.660 1.00 86.38 187 LEU A O 1
ATOM 1452 N N . ALA A 1 188 ? 22.966 8.344 -4.556 1.00 88.62 188 ALA A N 1
ATOM 1453 C CA . ALA A 1 188 ? 24.243 9.048 -4.634 1.00 88.62 188 ALA A CA 1
ATOM 1454 C C . ALA A 1 188 ? 24.685 9.333 -6.082 1.00 88.62 188 ALA A C 1
ATOM 1456 O O . ALA A 1 188 ? 25.326 10.353 -6.323 1.00 88.62 188 ALA A O 1
ATOM 1457 N N . THR A 1 189 ? 24.310 8.491 -7.056 1.00 86.19 189 THR A N 1
ATOM 1458 C CA . THR A 1 189 ? 24.618 8.730 -8.479 1.00 86.19 189 THR A CA 1
ATOM 1459 C C . THR A 1 189 ? 23.678 9.750 -9.124 1.00 86.19 189 THR A C 1
ATOM 1461 O O . THR A 1 189 ? 23.965 10.215 -10.221 1.00 86.19 189 THR A O 1
ATOM 1464 N N . GLN A 1 190 ? 22.547 10.068 -8.486 1.00 83.94 190 GLN A N 1
ATOM 1465 C CA . GLN A 1 190 ? 21.556 11.034 -8.976 1.00 83.94 190 GLN A CA 1
ATOM 1466 C C . GLN A 1 190 ? 21.777 12.445 -8.413 1.00 83.94 190 GLN A C 1
ATOM 1468 O O . GLN A 1 190 ? 21.167 13.405 -8.881 1.00 83.94 190 GLN A O 1
ATOM 1473 N N . VAL A 1 191 ? 22.632 12.595 -7.397 1.00 85.06 191 VAL A N 1
ATOM 1474 C CA . VAL A 1 191 ? 22.912 13.894 -6.782 1.00 85.06 191 VAL A CA 1
ATOM 1475 C C . VAL A 1 191 ? 23.731 14.760 -7.742 1.00 85.06 191 VAL A C 1
ATOM 1477 O O . VAL A 1 191 ? 24.849 14.421 -8.118 1.00 85.06 191 VAL A O 1
ATOM 1480 N N . THR A 1 192 ? 23.193 15.924 -8.101 1.00 80.69 192 THR A N 1
ATOM 1481 C CA . THR A 1 192 ? 23.854 16.897 -8.987 1.00 80.69 192 THR A CA 1
ATOM 1482 C C . THR A 1 192 ? 24.758 17.886 -8.242 1.00 80.69 192 THR A C 1
ATOM 1484 O O . THR A 1 192 ? 25.561 18.570 -8.876 1.00 80.69 192 THR A O 1
ATOM 1487 N N . GLN A 1 193 ? 24.667 17.963 -6.907 1.00 75.25 193 GLN A N 1
ATOM 1488 C CA . GLN A 1 193 ? 25.481 18.854 -6.072 1.00 75.25 193 GLN A CA 1
ATOM 1489 C C . GLN A 1 193 ? 26.495 18.086 -5.200 1.00 75.25 193 GLN A C 1
ATOM 1491 O O . GLN A 1 193 ? 26.096 17.214 -4.434 1.00 75.25 193 GLN A O 1
ATOM 1496 N N . PRO A 1 194 ? 27.797 18.433 -5.222 1.00 66.50 194 PRO A N 1
ATOM 1497 C CA . PRO A 1 194 ? 28.837 17.685 -4.499 1.00 66.50 194 PRO A CA 1
ATOM 1498 C C . PRO A 1 194 ? 28.706 17.702 -2.968 1.00 66.50 194 PRO A C 1
ATOM 1500 O O . PRO A 1 194 ? 29.312 16.878 -2.286 1.00 66.50 194 PRO A O 1
ATOM 1503 N N . THR A 1 195 ? 27.957 18.657 -2.414 1.00 67.25 195 THR A N 1
ATOM 1504 C CA . THR A 1 195 ? 27.800 18.856 -0.971 1.00 67.25 195 THR A CA 1
ATOM 1505 C C . THR A 1 195 ? 26.327 19.005 -0.621 1.00 67.25 195 THR A C 1
ATOM 1507 O O . THR A 1 195 ? 25.704 20.001 -0.982 1.00 67.25 195 THR A O 1
ATOM 1510 N N . LEU A 1 196 ? 25.784 18.046 0.129 1.00 60.84 196 LEU A N 1
ATOM 1511 C CA . LEU A 1 196 ? 24.495 18.197 0.801 1.00 60.84 196 LEU A CA 1
ATOM 1512 C C . LEU A 1 196 ? 24.681 19.180 1.966 1.00 60.84 196 LEU A C 1
ATOM 1514 O O . LEU A 1 196 ? 25.138 18.796 3.043 1.00 60.84 196 LEU A O 1
ATOM 1518 N N . SER A 1 197 ? 24.387 20.462 1.750 1.00 56.44 197 SER A N 1
ATOM 1519 C CA . SER A 1 197 ? 24.293 21.423 2.849 1.00 56.44 197 SER A CA 1
ATOM 1520 C C . SER A 1 197 ? 23.008 21.141 3.624 1.00 56.44 197 SER A C 1
ATOM 1522 O O . SER A 1 197 ? 21.913 21.475 3.173 1.00 56.44 197 SER A O 1
ATOM 1524 N N . TRP A 1 198 ? 23.137 20.500 4.783 1.00 52.47 198 TRP A N 1
ATOM 1525 C CA . TRP A 1 198 ? 22.047 20.379 5.744 1.00 52.47 198 TRP A CA 1
ATOM 1526 C C . TRP A 1 198 ? 21.784 21.753 6.361 1.00 52.47 198 TRP A C 1
ATOM 1528 O O . TRP A 1 198 ? 22.423 22.133 7.340 1.00 52.47 198 TRP A O 1
ATOM 1538 N N . ASN A 1 199 ? 20.859 22.510 5.779 1.00 47.25 199 ASN A N 1
ATOM 1539 C CA . ASN A 1 199 ? 20.295 23.675 6.446 1.00 47.25 199 ASN A CA 1
ATOM 1540 C C . ASN A 1 199 ? 19.222 23.152 7.402 1.00 47.25 199 ASN A C 1
ATOM 1542 O O . ASN A 1 199 ? 18.103 22.862 6.989 1.00 47.25 199 ASN A O 1
ATOM 1546 N N . ALA A 1 200 ? 19.604 22.931 8.658 1.00 40.88 200 ALA A N 1
ATOM 1547 C CA . ALA A 1 200 ? 18.642 22.723 9.728 1.00 40.88 200 ALA A CA 1
ATOM 1548 C C . ALA A 1 200 ? 18.031 24.090 10.069 1.00 40.88 200 ALA A C 1
ATOM 1550 O O . ALA A 1 200 ? 18.711 24.928 10.663 1.00 40.88 200 ALA A O 1
ATOM 1551 N N . GLU A 1 201 ? 16.793 24.318 9.634 1.00 36.41 201 GLU A N 1
ATOM 1552 C CA . GLU A 1 201 ? 15.904 25.329 10.224 1.00 36.41 201 GLU A CA 1
ATOM 1553 C C . GLU A 1 201 ? 15.141 24.732 11.411 1.00 36.41 201 GLU A C 1
ATOM 1555 O O . GLU A 1 201 ? 14.724 23.551 11.319 1.00 36.41 201 GLU A O 1
#

pLDDT: mean 83.27, std 16.77, range [36.41, 98.12]

InterPro domains:
  IPR003097 Sulfite reductase [NADPH] flavoprotein alpha-component-like, FAD-binding [PF00667] (62-194)
  IPR017938 Riboflavin synthase-like beta-barrel [SSF63380] (41-195)
  IPR023173 NADPH-cytochrome p450 reductase, FAD-binding, alpha-helical domain superfamily [G3DSA:1.20.990.10] (105-196)
  IPR050607 Nitric Oxide Synthase (NOS) [PTHR43410] (10-194)

Secondary structure (DSSP, 8-state):
-HHHHHHHHHHHHHTT--TTS-HHHHHHHHHHHHS---TTTEEEEE--SPPPPHHHHHHHHHTS-----EEEEEEE-S-TT-SS--EEEEEE-TT-GGG---TT----------HHHHHHHHHT-SSPPPTTS-EEEEEEEEEEETTEEEEEEEE-TTS-S-B-HHHIIIIIS-SSSPPPHHHHHHHHHH--SS-------

Sequence (201 aa):
MAERVAECLAACETFCIGEDVNTAEADASLDTISSGWSPEKYRFTQDESQLKDACSNLSVSHNKSIVPAKVISVKNLQSSDSSRATLLVRLDTSDNEDFAYKPGDHLSIFAANRKELVQSLLDNLSESPDPDQPIIVEASRELSGPFGMTKKWEKLQRFPVPITLREAFSRHIDITGTPSPQILNYLATQVTQPTLSWNAE

Foldseek 3Di:
DVVVVVVVVVVCVVVVVDPPPPVVVVVVVVVVVVDDDDPVFKDKDFDPDDDDDPQVQVCQLVVHRGDDKDWPDKDWPDDPPDPDTDIDTDIDPVPDPVPDDDPPDDDDDQAWDDLVLLVVVVVPDDPDDDQPTWIFMWGWDWDQDPVGIDIDIDTDSSRNDTDGNSSCNTTSDDPPDDDDPVRVVVVVVVDPDPDDPPPDD

Radius of gyration: 23.78 Å; Cα contacts (8 Å, |Δi|>4): 175; chains: 1; bounding box: 56×67×67 Å